Protein AF-A0AAW2R158-F1 (afdb_monomer_lite)

Sequence (348 aa):
MGDTWMHSRGGQMSSVQGVNTRAFMKVFGALWYLMAIERMERCWRMACGDHHGCKLDDLYCGVVGRGDTSFLNSSCPLLEPDDIKSPADFDFGVFLDALKSHVVEQTDFTRKFFNCFWWGWRNLSSLGQNLNTNNSVGEIIFALFISITGLVLVASVISSSIQQFVQSVAGRVEEVRMKRRDIEQWMSHRMLPQDLRARIRRYEHYKWQEKRGVEEESLISNFPKDLRRDIKRHLCGTLLKRVPVFEKMDEQLLDAMCSCLKPVLYTDNSFIFREGDPVDEMLFIMKGKILTITTNGGGTSFFNSVYLMAGDFCGEELLTWALDPTLLPAFLSRPEPCRLSKTLRLSV

Structure (mmCIF, N/CA/C/O backbone):
data_AF-A0AAW2R158-F1
#
_entry.id   AF-A0AAW2R158-F1
#
loop_
_atom_site.group_PDB
_atom_site.id
_atom_site.type_symbol
_atom_site.label_atom_id
_atom_site.label_alt_id
_atom_site.label_comp_id
_atom_site.label_asym_id
_atom_site.label_entity_id
_atom_site.label_seq_id
_atom_site.pdbx_PDB_ins_code
_atom_site.Cartn_x
_atom_site.Cartn_y
_atom_site.Cartn_z
_atom_site.occupancy
_atom_site.B_iso_or_equiv
_atom_site.auth_seq_id
_atom_site.auth_comp_id
_atom_site.auth_asym_id
_atom_site.auth_atom_id
_atom_site.pdbx_PDB_model_num
ATOM 1 N N . MET A 1 1 ? -17.813 -37.042 -2.332 1.00 37.94 1 MET A N 1
ATOM 2 C CA . MET A 1 1 ? -16.917 -36.795 -3.481 1.00 37.94 1 MET A CA 1
ATOM 3 C C . MET A 1 1 ? -17.687 -35.969 -4.492 1.00 37.94 1 MET A C 1
ATOM 5 O O . MET A 1 1 ? -18.711 -36.454 -4.953 1.00 37.94 1 MET A O 1
ATOM 9 N N . GLY A 1 2 ? -17.247 -34.744 -4.783 1.00 33.84 2 GLY A N 1
ATOM 10 C CA . GLY A 1 2 ? -17.803 -33.931 -5.870 1.00 33.84 2 GLY A CA 1
ATOM 11 C C . GLY A 1 2 ? -17.883 -32.451 -5.523 1.00 33.84 2 GLY A C 1
ATOM 12 O O . GLY A 1 2 ? -18.963 -31.942 -5.257 1.00 33.84 2 GLY A O 1
ATOM 13 N N . ASP A 1 3 ? -16.729 -31.797 -5.483 1.00 37.41 3 ASP A N 1
ATOM 14 C CA . ASP A 1 3 ? -16.528 -30.409 -5.079 1.00 37.41 3 ASP A CA 1
ATOM 15 C C . ASP A 1 3 ? -17.251 -29.413 -5.995 1.00 37.41 3 ASP A C 1
ATOM 17 O O . ASP A 1 3 ? -17.182 -29.512 -7.219 1.00 37.41 3 ASP A O 1
ATOM 21 N N . THR A 1 4 ? -17.891 -28.393 -5.419 1.00 33.03 4 THR A N 1
ATOM 22 C CA . THR A 1 4 ? -18.334 -27.211 -6.173 1.00 33.03 4 THR A CA 1
ATOM 23 C C . THR A 1 4 ? -17.687 -25.972 -5.570 1.00 33.03 4 THR A C 1
ATOM 25 O O . THR A 1 4 ? -18.203 -25.329 -4.660 1.00 33.03 4 THR A O 1
ATOM 28 N N . TRP A 1 5 ? -16.495 -25.676 -6.080 1.00 32.47 5 TRP A N 1
ATOM 29 C CA . TRP A 1 5 ? -15.760 -24.441 -5.850 1.00 32.47 5 TRP A CA 1
ATOM 30 C C . TRP A 1 5 ? -16.536 -23.261 -6.450 1.00 32.47 5 TRP A C 1
ATOM 32 O O . TRP A 1 5 ? -16.520 -23.055 -7.662 1.00 32.47 5 TRP A O 1
ATOM 42 N N . MET A 1 6 ? -17.201 -22.457 -5.617 1.00 29.78 6 MET A N 1
ATOM 43 C CA . MET A 1 6 ? -17.631 -21.120 -6.026 1.00 29.78 6 MET A CA 1
ATOM 44 C C . MET A 1 6 ? -16.511 -20.124 -5.743 1.00 29.78 6 MET A C 1
ATOM 46 O O . MET A 1 6 ? -16.225 -19.755 -4.606 1.00 29.78 6 MET A O 1
ATOM 50 N N . HIS A 1 7 ? -15.869 -19.722 -6.836 1.00 30.38 7 HIS A N 1
ATOM 51 C CA . HIS A 1 7 ? -14.855 -18.687 -6.903 1.00 30.38 7 HIS A CA 1
ATOM 52 C C . HIS A 1 7 ? -15.327 -17.393 -6.229 1.00 30.38 7 HIS A C 1
ATOM 54 O O . HIS A 1 7 ? -16.266 -16.728 -6.670 1.00 30.38 7 HIS A O 1
ATOM 60 N N . SER A 1 8 ? -14.597 -17.023 -5.181 1.00 30.80 8 SER A N 1
ATOM 61 C CA . SER A 1 8 ? -14.556 -15.686 -4.610 1.00 30.80 8 SER A CA 1
ATOM 62 C C . SER A 1 8 ? -14.224 -14.666 -5.705 1.00 30.80 8 SER A C 1
ATOM 64 O O . SER A 1 8 ? -13.150 -14.723 -6.311 1.00 30.80 8 SER A O 1
ATOM 66 N N . ARG A 1 9 ? -15.137 -13.717 -5.959 1.00 33.78 9 ARG A N 1
ATOM 67 C CA . ARG A 1 9 ? -14.810 -12.461 -6.648 1.00 33.78 9 ARG A CA 1
ATOM 68 C C . ARG A 1 9 ? -14.035 -11.585 -5.667 1.00 33.78 9 ARG A C 1
ATOM 70 O O . ARG A 1 9 ? -14.586 -10.681 -5.047 1.00 33.78 9 ARG A O 1
ATOM 77 N N . GLY A 1 10 ? -12.753 -11.903 -5.516 1.00 34.53 10 GLY A N 1
ATOM 78 C CA . GLY A 1 10 ? -11.768 -10.985 -4.967 1.00 34.53 10 GLY A CA 1
ATOM 79 C C . GLY A 1 10 ? -11.686 -9.756 -5.865 1.00 34.53 10 GLY A C 1
ATOM 80 O O . GLY A 1 10 ? -11.648 -9.875 -7.090 1.00 34.53 10 GLY A O 1
ATOM 81 N N . GLY A 1 11 ? -11.725 -8.588 -5.227 1.00 34.03 11 GLY A N 1
ATOM 82 C CA . GLY A 1 11 ? -11.673 -7.281 -5.859 1.00 34.03 11 GLY A CA 1
ATOM 83 C C . GLY A 1 11 ? -10.590 -7.203 -6.927 1.00 34.03 11 GLY A C 1
ATOM 84 O O . GLY A 1 11 ? -9.459 -7.651 -6.752 1.00 34.03 11 GLY A O 1
ATOM 85 N N . GLN A 1 12 ? -11.008 -6.638 -8.048 1.00 33.91 12 GLN A N 1
ATOM 86 C CA . GLN A 1 12 ? -10.256 -6.379 -9.255 1.00 33.91 12 GLN A CA 1
ATOM 87 C C . GLN A 1 12 ? -9.014 -5.543 -8.925 1.00 33.91 12 GLN A C 1
ATOM 89 O O . GLN A 1 12 ? -9.046 -4.316 -8.923 1.00 33.91 12 GLN A O 1
ATOM 94 N N . MET A 1 13 ? -7.907 -6.223 -8.626 1.00 31.84 13 MET A N 1
ATOM 95 C CA . MET A 1 13 ? -6.582 -5.634 -8.701 1.00 31.84 13 MET A CA 1
ATOM 96 C C . MET A 1 13 ? -6.362 -5.357 -10.182 1.00 31.84 13 MET A C 1
ATOM 98 O O . MET A 1 13 ? -6.193 -6.284 -10.974 1.00 31.84 13 MET A O 1
ATOM 102 N N . SER A 1 14 ? -6.490 -4.089 -10.564 1.00 33.44 14 SER A N 1
ATOM 103 C CA . SER A 1 14 ? -6.201 -3.600 -11.903 1.00 33.44 14 SER A CA 1
ATOM 104 C C . SER A 1 14 ? -4.874 -4.196 -12.357 1.00 33.44 14 SER A C 1
ATOM 106 O O . SER A 1 14 ? -3.813 -3.816 -11.857 1.00 33.44 14 SER A O 1
ATOM 108 N N . SER A 1 15 ? -4.947 -5.154 -13.281 1.00 35.22 15 SER A N 1
ATOM 109 C CA . SER A 1 15 ? -3.804 -5.602 -14.052 1.00 35.22 15 SER A CA 1
ATOM 110 C C . SER A 1 15 ? -3.339 -4.385 -14.838 1.00 35.22 15 SER A C 1
ATOM 112 O O . SER A 1 15 ? -3.859 -4.089 -15.914 1.00 35.22 15 SER A O 1
ATOM 114 N N . VAL A 1 16 ? -2.405 -3.629 -14.268 1.00 44.38 16 VAL A N 1
ATOM 115 C CA . VAL A 1 16 ? -1.577 -2.716 -15.044 1.00 44.38 16 VAL A CA 1
ATOM 116 C C . VAL A 1 16 ? -0.945 -3.621 -16.089 1.00 44.38 16 VAL A C 1
ATOM 118 O O . VAL A 1 16 ? -0.133 -4.479 -15.740 1.00 44.38 16 VAL A O 1
ATOM 121 N N . GLN A 1 17 ? -1.430 -3.539 -17.333 1.00 47.12 17 GLN A N 1
ATOM 122 C CA . GLN A 1 17 ? -0.841 -4.241 -18.464 1.00 47.12 17 GLN A CA 1
ATOM 123 C C . GLN A 1 17 ? 0.653 -3.967 -18.382 1.00 47.12 17 GLN A C 1
ATOM 125 O O . GLN A 1 17 ? 1.075 -2.815 -18.484 1.00 47.12 17 GLN A O 1
ATOM 130 N N . GLY A 1 18 ? 1.432 -5.007 -18.076 1.00 54.31 18 GLY A N 1
ATOM 131 C CA . GLY A 1 18 ? 2.870 -4.878 -17.947 1.00 54.31 18 GLY A CA 1
ATOM 132 C C . GLY A 1 18 ? 3.379 -4.336 -19.267 1.00 54.31 18 GLY A C 1
ATOM 133 O O . GLY A 1 18 ? 3.348 -5.049 -20.271 1.00 54.31 18 GLY A O 1
ATOM 134 N N . VAL A 1 19 ? 3.781 -3.064 -19.281 1.00 63.03 19 VAL A N 1
ATOM 135 C CA . VAL A 1 19 ? 4.463 -2.466 -20.422 1.00 63.03 19 VAL A CA 1
ATOM 136 C C . VAL A 1 19 ? 5.599 -3.423 -20.738 1.00 63.03 19 VAL A C 1
ATOM 138 O O . VAL A 1 19 ? 6.446 -3.682 -19.881 1.00 63.03 19 VAL A O 1
ATOM 141 N N . ASN A 1 20 ? 5.566 -4.044 -21.918 1.00 69.88 20 ASN A N 1
ATOM 142 C CA . ASN A 1 20 ? 6.545 -5.055 -22.290 1.00 69.88 20 ASN A CA 1
ATOM 143 C C . ASN A 1 20 ? 7.861 -4.349 -22.633 1.00 69.88 20 ASN A C 1
ATOM 145 O O . ASN A 1 20 ? 8.250 -4.236 -23.792 1.00 69.88 20 ASN A O 1
ATOM 149 N N . THR A 1 21 ? 8.531 -3.827 -21.606 1.00 70.00 21 THR A N 1
ATOM 150 C CA . THR A 1 21 ? 9.782 -3.066 -21.684 1.00 70.00 21 THR A CA 1
ATOM 151 C C . THR A 1 21 ? 10.844 -3.850 -22.453 1.00 70.00 21 THR A C 1
ATOM 153 O O . THR A 1 21 ? 11.566 -3.287 -23.274 1.00 70.00 21 THR A O 1
ATOM 156 N N . ARG A 1 22 ? 10.839 -5.180 -22.292 1.00 75.75 22 ARG A N 1
ATOM 157 C CA . ARG A 1 22 ? 11.700 -6.129 -23.009 1.00 75.75 22 ARG A CA 1
ATOM 158 C C . ARG A 1 22 ? 11.474 -6.134 -24.521 1.00 75.75 22 ARG A C 1
ATOM 160 O O . ARG A 1 22 ? 12.421 -6.398 -25.257 1.00 75.75 22 ARG A O 1
ATOM 167 N N . ALA A 1 23 ? 10.253 -5.887 -24.995 1.00 83.56 23 ALA A N 1
ATOM 168 C CA . ALA A 1 23 ? 9.966 -5.804 -26.426 1.00 83.56 23 ALA A CA 1
ATOM 169 C C . ALA A 1 23 ? 10.562 -4.529 -27.035 1.00 83.56 23 ALA A C 1
ATOM 171 O O . ALA A 1 23 ? 11.218 -4.611 -28.070 1.00 83.56 23 ALA A O 1
ATOM 172 N N . PHE A 1 24 ? 10.430 -3.384 -26.358 1.00 84.44 24 PHE A N 1
ATOM 173 C CA . PHE A 1 24 ? 10.976 -2.112 -26.843 1.00 84.44 24 PHE A CA 1
ATOM 174 C C . PHE A 1 24 ? 12.498 -2.167 -27.029 1.00 84.44 24 PHE A C 1
ATOM 176 O O . PHE A 1 24 ? 12.993 -1.772 -28.081 1.00 84.44 24 PHE A O 1
ATOM 183 N N . MET A 1 25 ? 13.238 -2.750 -26.080 1.00 87.25 25 MET A N 1
ATOM 184 C CA . MET A 1 25 ? 14.704 -2.885 -26.184 1.00 87.25 25 MET A CA 1
ATOM 185 C C . MET A 1 25 ? 15.134 -3.675 -27.425 1.00 87.25 25 MET A C 1
ATOM 187 O O . MET A 1 25 ? 16.093 -3.303 -28.098 1.00 87.25 25 MET A O 1
ATOM 191 N N . LYS A 1 26 ? 14.402 -4.746 -27.756 1.00 86.62 26 LYS A N 1
ATOM 192 C CA . LYS A 1 26 ? 14.680 -5.578 -28.935 1.00 86.62 26 LYS A CA 1
ATOM 193 C C . LYS A 1 26 ? 14.342 -4.852 -30.232 1.00 86.62 26 LYS A C 1
ATOM 195 O O . LYS A 1 26 ? 15.111 -4.939 -31.181 1.00 86.62 26 LYS A O 1
ATOM 200 N N . VAL A 1 27 ? 13.216 -4.137 -30.265 1.00 90.88 27 VAL A N 1
ATOM 201 C CA . VAL A 1 27 ? 12.758 -3.405 -31.455 1.00 90.88 27 VAL A CA 1
ATOM 202 C C . VAL A 1 27 ? 13.732 -2.285 -31.808 1.00 90.88 27 VAL A C 1
ATOM 204 O O . VAL A 1 27 ? 14.203 -2.241 -32.939 1.00 9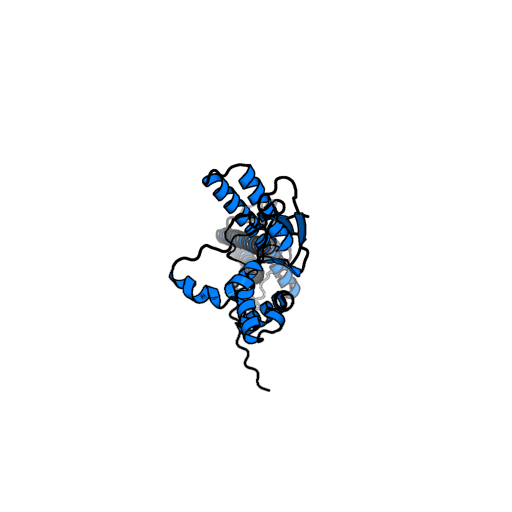0.88 27 VAL A O 1
ATOM 207 N N . PHE A 1 28 ? 14.100 -1.424 -30.854 1.00 91.00 28 PHE A N 1
ATOM 208 C CA . PHE A 1 28 ? 15.037 -0.329 -31.130 1.00 91.00 28 PHE A CA 1
ATOM 209 C C . PHE A 1 28 ? 16.448 -0.829 -31.458 1.00 91.00 28 PHE A C 1
ATOM 211 O O . PHE A 1 28 ? 17.088 -0.267 -32.342 1.00 91.00 28 PHE A O 1
ATOM 218 N N . GLY A 1 29 ? 16.908 -1.912 -30.820 1.00 90.75 29 GLY A N 1
ATOM 219 C CA . GLY A 1 29 ? 18.172 -2.559 -31.179 1.00 90.75 29 GLY A CA 1
ATOM 220 C C . GLY A 1 29 ? 18.171 -3.143 -32.597 1.00 90.75 29 GLY A C 1
ATOM 221 O O . GLY A 1 29 ? 19.146 -2.987 -33.327 1.00 90.75 29 GLY A O 1
ATOM 222 N N . ALA A 1 30 ? 17.071 -3.778 -33.016 1.00 91.19 30 ALA A N 1
ATOM 223 C CA . ALA A 1 30 ? 16.931 -4.322 -34.367 1.00 91.19 30 ALA A CA 1
ATOM 224 C C . ALA A 1 30 ? 16.814 -3.220 -35.434 1.00 91.19 30 ALA A C 1
ATOM 226 O O . ALA A 1 30 ? 17.432 -3.328 -36.491 1.00 91.19 30 ALA A O 1
ATOM 227 N N . LEU A 1 31 ? 16.067 -2.147 -35.148 1.00 92.12 31 LEU A N 1
ATOM 228 C CA . LEU A 1 31 ? 15.980 -0.976 -36.026 1.00 92.12 31 LEU A CA 1
ATOM 229 C C . LEU A 1 31 ? 17.341 -0.299 -36.184 1.00 92.12 31 LEU A C 1
ATOM 231 O O . LEU A 1 31 ? 17.710 0.060 -37.295 1.00 92.12 31 LEU A O 1
ATOM 235 N N . TRP A 1 32 ? 18.108 -0.174 -35.099 1.00 92.69 32 TRP A N 1
ATOM 236 C CA . TRP A 1 32 ? 19.465 0.363 -35.152 1.00 92.69 32 TRP A CA 1
ATOM 237 C C . TRP A 1 32 ? 20.386 -0.474 -36.044 1.00 92.69 32 TRP A C 1
ATOM 239 O O . TRP A 1 32 ? 21.075 0.081 -36.895 1.00 92.69 32 TRP A O 1
ATOM 249 N N . TYR A 1 33 ? 20.334 -1.802 -35.915 1.00 92.19 33 TYR A N 1
ATOM 250 C CA . TYR A 1 33 ? 21.087 -2.715 -36.776 1.00 92.19 33 TYR A CA 1
ATOM 251 C C . TYR A 1 33 ? 20.715 -2.571 -38.260 1.00 92.19 33 TYR A C 1
ATOM 253 O O . TYR A 1 33 ? 21.596 -2.451 -39.108 1.00 92.19 33 TYR A O 1
ATOM 261 N N . LEU A 1 34 ? 19.416 -2.555 -38.576 1.00 91.00 34 LEU A N 1
ATOM 262 C CA . LEU A 1 34 ? 18.936 -2.433 -39.954 1.00 91.00 34 LEU A CA 1
ATOM 263 C C . LEU A 1 34 ? 19.350 -1.092 -40.575 1.00 91.00 34 LEU A C 1
ATOM 265 O O . LEU A 1 34 ? 19.898 -1.052 -41.673 1.00 91.00 34 LEU A O 1
ATOM 269 N N . MET A 1 35 ? 19.152 -0.001 -39.839 1.00 90.38 35 MET A N 1
ATOM 270 C CA . MET A 1 35 ? 19.494 1.345 -40.294 1.00 90.38 35 MET A CA 1
ATOM 271 C C . MET A 1 35 ? 21.009 1.545 -40.447 1.00 90.38 35 MET A C 1
ATOM 273 O O . MET A 1 35 ? 21.434 2.306 -41.316 1.00 90.38 35 MET A O 1
ATOM 277 N N . ALA A 1 36 ? 21.834 0.844 -39.659 1.00 90.38 36 ALA A N 1
ATOM 278 C CA . ALA A 1 36 ? 23.284 0.835 -39.843 1.00 90.38 36 ALA A CA 1
ATOM 279 C C . ALA A 1 36 ? 23.690 0.210 -41.187 1.00 90.38 36 ALA A C 1
ATOM 281 O O . ALA A 1 36 ? 24.545 0.758 -41.884 1.00 90.38 36 ALA A O 1
ATOM 282 N N . ILE A 1 37 ? 23.034 -0.884 -41.590 1.00 89.25 37 ILE A N 1
ATOM 283 C CA . ILE A 1 37 ? 23.247 -1.509 -42.905 1.00 89.25 37 ILE A CA 1
ATOM 284 C C . ILE A 1 37 ? 22.816 -0.559 -44.024 1.00 89.25 37 ILE A C 1
ATOM 286 O O . ILE A 1 37 ? 23.598 -0.300 -44.935 1.00 89.25 37 ILE A O 1
ATOM 290 N N . GLU A 1 38 ? 21.621 0.030 -43.929 1.00 88.81 38 GLU A N 1
ATOM 291 C CA . GLU A 1 38 ? 21.126 0.994 -44.926 1.00 88.81 38 GLU A CA 1
ATOM 292 C C . GLU A 1 38 ? 22.015 2.244 -45.044 1.00 88.81 38 GLU A C 1
ATOM 294 O O . GLU A 1 38 ? 22.052 2.915 -46.081 1.00 88.81 38 GLU A O 1
ATOM 299 N N . ARG A 1 39 ? 22.709 2.618 -43.965 1.00 88.38 39 ARG A N 1
ATOM 300 C CA . ARG A 1 39 ? 23.675 3.720 -43.973 1.00 88.38 39 ARG A CA 1
ATOM 301 C C . ARG A 1 39 ? 24.975 3.350 -44.660 1.00 88.38 39 ARG A C 1
ATOM 303 O O . ARG A 1 39 ? 25.442 4.137 -45.481 1.00 88.38 39 ARG A O 1
ATOM 310 N N . MET A 1 40 ? 25.509 2.168 -44.372 1.00 86.62 40 MET A N 1
ATOM 311 C CA . MET A 1 40 ? 26.686 1.643 -45.062 1.00 86.62 40 MET A CA 1
ATOM 312 C C . MET A 1 40 ? 26.429 1.501 -46.563 1.00 86.62 40 MET A C 1
ATOM 314 O O . MET A 1 40 ? 27.215 1.970 -47.382 1.00 86.62 40 MET A O 1
ATOM 318 N N . GLU A 1 41 ? 25.265 0.965 -46.928 1.00 86.25 41 GLU A N 1
ATOM 319 C CA . GLU A 1 41 ? 24.848 0.831 -48.319 1.00 86.25 41 GLU A CA 1
ATOM 320 C C . GLU A 1 41 ? 24.749 2.192 -49.027 1.00 86.25 41 GLU A C 1
ATOM 322 O O . GLU A 1 41 ? 25.189 2.332 -50.167 1.00 86.25 41 GLU A O 1
ATOM 327 N N . ARG A 1 42 ? 24.218 3.226 -48.358 1.00 88.06 42 ARG A N 1
ATOM 328 C CA . ARG A 1 42 ? 24.179 4.589 -48.913 1.00 88.06 42 ARG A CA 1
ATOM 329 C C . ARG A 1 42 ? 25.572 5.149 -49.186 1.00 88.06 42 ARG A C 1
ATOM 331 O O . ARG A 1 42 ? 25.752 5.765 -50.234 1.00 88.06 42 ARG A O 1
ATOM 338 N N . CYS A 1 43 ? 26.533 4.917 -48.293 1.00 87.88 43 CYS A N 1
ATOM 339 C CA . CYS A 1 43 ? 27.919 5.315 -48.530 1.00 87.88 43 CYS A CA 1
ATOM 340 C C . CYS A 1 43 ? 28.487 4.616 -49.775 1.00 87.88 43 CYS A C 1
ATOM 342 O O . CYS A 1 43 ? 28.975 5.277 -50.692 1.00 87.88 43 CYS A O 1
ATOM 344 N N . TRP A 1 44 ? 28.323 3.292 -49.874 1.00 86.62 44 TRP A N 1
ATOM 345 C CA . TRP A 1 44 ? 28.789 2.522 -51.030 1.00 86.62 44 TRP A CA 1
ATOM 346 C C . TRP A 1 44 ? 28.126 2.926 -52.344 1.00 86.62 44 TRP A C 1
ATOM 348 O O . TRP A 1 44 ? 28.802 3.003 -53.367 1.00 86.62 44 TRP A O 1
ATOM 358 N N . ARG A 1 45 ? 26.824 3.235 -52.338 1.00 86.25 45 ARG A N 1
ATOM 359 C CA . ARG A 1 45 ? 26.127 3.724 -53.536 1.00 86.25 45 ARG A CA 1
ATOM 360 C C . ARG A 1 45 ? 26.682 5.066 -54.018 1.00 86.25 45 ARG A C 1
ATOM 362 O O . ARG A 1 45 ? 26.798 5.249 -55.225 1.00 86.25 45 ARG A O 1
ATOM 369 N N . MET A 1 46 ? 27.038 5.977 -53.110 1.00 84.81 46 MET A N 1
ATOM 370 C CA . MET A 1 46 ? 27.659 7.254 -53.489 1.00 84.81 46 MET A CA 1
ATOM 371 C C . MET A 1 46 ? 29.074 7.048 -54.033 1.00 84.81 46 MET A C 1
ATOM 373 O O . MET A 1 46 ? 29.362 7.504 -55.133 1.00 84.81 46 MET A O 1
ATOM 377 N N . ALA A 1 47 ? 29.903 6.258 -53.346 1.00 84.56 47 ALA A N 1
ATOM 378 C CA . ALA A 1 47 ? 31.249 5.921 -53.815 1.00 84.56 47 ALA A CA 1
ATOM 379 C C . ALA A 1 47 ? 31.252 5.223 -55.190 1.00 84.56 47 ALA A C 1
ATOM 381 O O . ALA A 1 47 ? 32.107 5.485 -56.032 1.00 84.56 47 ALA A O 1
ATOM 382 N N . CYS A 1 48 ? 30.278 4.344 -55.435 1.00 83.88 48 CYS A N 1
ATOM 383 C CA . CYS A 1 48 ? 30.095 3.667 -56.718 1.00 83.88 48 CYS A CA 1
ATOM 384 C C . CYS A 1 48 ? 29.674 4.635 -57.836 1.00 83.88 48 CYS A C 1
ATOM 386 O O . CYS A 1 48 ? 30.097 4.462 -58.976 1.00 83.88 48 CYS A O 1
ATOM 388 N N . GLY A 1 49 ? 28.876 5.662 -57.521 1.00 81.69 49 GLY A N 1
ATOM 389 C CA . GLY A 1 49 ? 28.467 6.692 -58.482 1.00 81.69 49 GLY A CA 1
ATOM 390 C C . GLY A 1 49 ? 29.638 7.516 -59.024 1.00 81.69 49 GLY A C 1
ATOM 391 O O . GLY A 1 49 ? 29.624 7.890 -60.196 1.00 81.69 49 GLY A O 1
ATOM 392 N N . ASP A 1 50 ? 30.667 7.727 -58.203 1.00 79.00 50 ASP A N 1
ATOM 393 C CA . ASP A 1 50 ? 31.860 8.500 -58.563 1.00 79.00 50 ASP A CA 1
ATOM 394 C C . ASP A 1 50 ? 32.949 7.653 -59.257 1.00 79.00 50 ASP A C 1
ATOM 396 O O . ASP A 1 50 ? 33.875 8.198 -59.865 1.00 79.00 50 ASP A O 1
ATOM 400 N N . HIS A 1 51 ? 32.851 6.317 -59.212 1.00 78.75 51 HIS A N 1
ATOM 401 C CA . HIS A 1 51 ? 33.853 5.409 -59.775 1.00 78.75 51 HIS A CA 1
ATOM 402 C C . HIS A 1 51 ? 33.466 4.892 -61.171 1.00 78.75 51 HIS A C 1
ATOM 404 O O . HIS A 1 51 ? 32.504 4.139 -61.348 1.00 78.75 51 HIS A O 1
ATOM 410 N N . HIS A 1 52 ? 34.279 5.205 -62.186 1.00 75.69 52 HIS A N 1
ATOM 411 C CA . HIS A 1 52 ? 34.074 4.695 -63.544 1.00 75.69 52 HIS A CA 1
ATOM 412 C C . HIS A 1 52 ? 34.117 3.157 -63.585 1.00 75.69 52 HIS A C 1
ATOM 414 O O . HIS A 1 52 ? 35.108 2.535 -63.213 1.00 75.69 52 HIS A O 1
ATOM 420 N N . GLY A 1 53 ? 33.034 2.540 -64.069 1.00 72.94 53 GLY A N 1
ATOM 421 C CA . GLY A 1 53 ? 32.922 1.086 -64.227 1.00 72.94 53 GLY A CA 1
ATOM 422 C C . GLY A 1 53 ? 32.289 0.338 -63.049 1.00 72.94 53 GLY A C 1
ATOM 423 O O . GLY A 1 53 ? 32.159 -0.881 -63.141 1.00 72.94 53 GLY A O 1
ATOM 424 N N . CYS A 1 54 ? 31.858 1.028 -61.986 1.00 78.31 54 CYS A N 1
ATOM 425 C CA . CYS A 1 54 ? 31.105 0.398 -60.902 1.00 78.31 54 CYS A CA 1
ATOM 426 C C . CYS A 1 54 ? 29.652 0.104 -61.322 1.00 78.31 54 CYS A C 1
ATOM 428 O O . CYS A 1 54 ? 28.967 0.964 -61.879 1.00 78.31 54 CYS A O 1
ATOM 430 N N . LYS A 1 55 ? 29.167 -1.114 -61.052 1.00 78.12 55 LYS A N 1
ATOM 431 C CA . LYS A 1 55 ? 27.760 -1.495 -61.234 1.00 78.12 55 LYS A CA 1
ATOM 432 C C . LYS A 1 55 ? 27.115 -1.686 -59.870 1.00 78.12 55 LYS A C 1
ATOM 434 O O . LYS A 1 55 ? 27.609 -2.467 -59.066 1.00 78.12 55 LYS A O 1
ATOM 439 N N . LEU A 1 56 ? 25.975 -1.031 -59.631 1.00 76.94 56 LEU A N 1
ATOM 440 C CA . LEU A 1 56 ? 25.228 -1.205 -58.378 1.00 76.94 56 LEU A CA 1
ATOM 441 C C . LEU A 1 56 ? 24.830 -2.667 -58.121 1.00 76.94 56 LEU A C 1
ATOM 443 O O . LEU A 1 56 ? 24.708 -3.056 -56.965 1.00 76.94 56 LEU A O 1
ATOM 447 N N . ASP A 1 57 ? 24.651 -3.469 -59.171 1.00 74.62 57 ASP A N 1
ATOM 448 C CA . ASP A 1 57 ? 24.294 -4.886 -59.056 1.00 74.62 57 ASP A CA 1
ATOM 449 C C . ASP A 1 57 ? 25.379 -5.717 -58.344 1.00 74.62 57 ASP A C 1
ATOM 451 O O . ASP A 1 57 ? 25.053 -6.715 -57.703 1.00 74.62 57 ASP A O 1
ATOM 455 N N . ASP A 1 58 ? 26.644 -5.276 -58.385 1.00 73.81 58 ASP A N 1
ATOM 456 C CA . ASP A 1 58 ? 27.769 -5.944 -57.716 1.00 73.81 58 ASP A CA 1
ATOM 457 C C . ASP A 1 58 ? 27.766 -5.716 -56.186 1.00 73.81 58 ASP A C 1
ATOM 459 O O . ASP A 1 58 ? 28.481 -6.401 -55.455 1.00 73.81 58 ASP A O 1
ATOM 463 N N . LEU A 1 59 ? 26.946 -4.782 -55.677 1.00 73.94 59 LEU A N 1
ATOM 464 C CA . LEU A 1 59 ? 26.773 -4.521 -54.239 1.00 73.94 59 LEU A CA 1
ATOM 465 C C . LEU A 1 59 ? 25.786 -5.489 -53.565 1.00 73.94 59 LEU A C 1
ATOM 467 O O . LEU A 1 59 ? 25.722 -5.536 -52.336 1.00 73.94 59 LEU A O 1
ATOM 471 N N . TYR A 1 60 ? 25.006 -6.252 -54.339 1.00 74.31 60 TYR A N 1
ATOM 472 C CA . TYR A 1 60 ? 23.990 -7.157 -53.805 1.00 74.31 60 TYR A CA 1
ATOM 473 C C . TYR A 1 60 ? 24.432 -8.620 -53.873 1.00 74.31 60 TYR A C 1
ATOM 475 O O . TYR A 1 60 ? 24.967 -9.104 -54.870 1.00 74.31 60 TYR A O 1
ATOM 483 N N . CYS A 1 61 ? 24.129 -9.368 -52.811 1.00 67.62 61 CYS A N 1
ATOM 484 C CA . CYS A 1 61 ? 24.361 -10.808 -52.757 1.00 67.62 61 CYS A CA 1
ATOM 485 C C . CYS A 1 61 ? 23.472 -11.535 -53.781 1.00 67.62 61 CYS A C 1
ATOM 487 O O . CYS A 1 61 ? 22.299 -11.790 -53.516 1.00 67.62 61 CYS A O 1
ATOM 489 N N . GLY A 1 62 ? 24.025 -11.885 -54.945 1.00 61.59 62 GLY A N 1
ATOM 490 C CA . GLY A 1 62 ? 23.308 -12.661 -55.964 1.00 61.59 62 GLY A CA 1
ATOM 491 C C . GLY A 1 62 ? 23.918 -12.624 -57.363 1.00 61.59 62 GLY A C 1
ATOM 492 O O . GLY A 1 62 ? 23.677 -13.538 -58.150 1.00 61.59 62 GLY A O 1
ATOM 493 N N . VAL A 1 63 ? 24.746 -11.623 -57.665 1.00 58.56 63 VAL A N 1
ATOM 494 C CA . VAL A 1 63 ? 25.437 -11.517 -58.953 1.00 58.56 63 VAL A CA 1
ATOM 495 C C . VAL A 1 63 ? 26.912 -11.836 -58.731 1.00 58.56 63 VAL A C 1
ATOM 497 O O . VAL A 1 63 ? 27.625 -11.095 -58.065 1.00 58.56 63 VAL A O 1
ATOM 500 N N . VAL A 1 64 ? 27.389 -12.966 -59.267 1.00 52.84 64 VAL A N 1
ATOM 501 C CA . VAL A 1 64 ? 28.825 -13.308 -59.288 1.00 52.84 64 VAL A CA 1
ATOM 502 C C . VAL A 1 64 ? 29.494 -12.465 -60.380 1.00 52.84 64 VAL A C 1
ATOM 504 O O . VAL A 1 64 ? 29.899 -12.958 -61.432 1.00 52.84 64 VAL A O 1
ATOM 507 N N . GLY A 1 65 ? 29.512 -11.152 -60.166 1.00 54.78 65 GLY A N 1
ATOM 508 C CA . GLY A 1 65 ? 30.231 -10.189 -60.980 1.00 54.78 65 GLY A CA 1
ATOM 509 C C . GLY A 1 65 ? 31.695 -10.165 -60.564 1.00 54.78 65 GLY A C 1
ATOM 510 O O . GLY A 1 65 ? 32.026 -10.102 -59.385 1.00 54.78 65 GLY A O 1
ATOM 511 N N . ARG A 1 66 ? 32.598 -10.212 -61.544 1.00 52.94 66 ARG A N 1
ATOM 512 C CA . ARG A 1 66 ? 34.059 -10.099 -61.385 1.00 52.94 66 ARG A CA 1
ATOM 513 C C . ARG A 1 66 ? 34.489 -8.645 -61.094 1.00 52.94 66 ARG A C 1
ATOM 515 O O . ARG A 1 66 ? 35.514 -8.202 -61.604 1.00 52.94 66 ARG A O 1
ATOM 522 N N . GLY A 1 67 ? 33.651 -7.886 -60.388 1.00 58.00 67 GLY A N 1
ATOM 523 C CA . GLY A 1 67 ? 33.900 -6.496 -60.027 1.00 58.00 67 GLY A CA 1
ATOM 524 C C . GLY A 1 67 ? 34.915 -6.427 -58.892 1.00 58.00 67 GLY A C 1
ATOM 525 O O . GLY A 1 67 ? 34.816 -7.174 -57.920 1.00 58.00 67 GLY A O 1
ATOM 526 N N . ASP A 1 68 ? 35.912 -5.558 -59.026 1.00 62.19 68 ASP A N 1
ATOM 527 C CA . ASP A 1 68 ? 36.852 -5.276 -57.947 1.00 62.19 68 ASP A CA 1
ATOM 528 C C . ASP A 1 68 ? 36.137 -4.417 -56.895 1.00 62.19 68 ASP A C 1
ATOM 530 O O . ASP A 1 68 ? 35.968 -3.218 -57.080 1.00 62.19 68 ASP A O 1
ATOM 534 N N . THR A 1 69 ? 35.641 -5.033 -55.821 1.00 65.50 69 THR A N 1
ATOM 535 C CA . THR A 1 69 ? 34.951 -4.346 -54.713 1.00 65.50 69 THR A CA 1
ATOM 536 C C . THR A 1 69 ? 35.912 -3.860 -53.629 1.00 65.50 69 THR A C 1
ATOM 538 O O . THR A 1 69 ? 35.477 -3.308 -52.619 1.00 65.50 69 THR A O 1
ATOM 541 N N . SER A 1 70 ? 37.227 -4.021 -53.827 1.00 68.44 70 SER A N 1
ATOM 542 C CA . SER A 1 70 ? 38.240 -3.621 -52.844 1.00 68.44 70 SER A CA 1
ATOM 543 C C . SER A 1 70 ? 38.236 -2.113 -52.561 1.00 68.44 70 SER A C 1
ATOM 545 O O . SER A 1 70 ? 38.515 -1.707 -51.430 1.00 68.44 70 SER A O 1
ATOM 547 N N . PHE A 1 71 ? 37.832 -1.287 -53.536 1.00 72.69 71 PHE A N 1
ATOM 548 C CA . PHE A 1 71 ? 37.745 0.167 -53.369 1.00 72.69 71 PHE A CA 1
ATOM 549 C C . PHE A 1 71 ? 36.685 0.585 -52.337 1.00 72.69 71 PHE A C 1
ATOM 551 O O . PHE A 1 71 ? 36.883 1.578 -51.640 1.00 72.69 71 PHE A O 1
ATOM 558 N N . LEU A 1 72 ? 35.608 -0.190 -52.151 1.00 73.38 72 LEU A N 1
ATOM 559 C CA . LEU A 1 72 ? 34.510 0.146 -51.232 1.00 73.38 72 LEU A CA 1
ATOM 560 C C . LEU A 1 72 ? 34.959 0.227 -49.767 1.00 73.38 72 LEU A C 1
ATOM 562 O O . LEU A 1 72 ? 34.430 1.038 -49.006 1.00 73.38 72 LEU A O 1
ATOM 566 N N . ASN A 1 73 ? 35.964 -0.568 -49.386 1.00 70.56 73 ASN A N 1
ATOM 567 C CA . ASN A 1 73 ? 36.573 -0.505 -48.056 1.00 70.56 73 ASN A CA 1
ATOM 568 C C . ASN A 1 73 ? 37.403 0.771 -47.860 1.00 70.56 73 ASN A C 1
ATOM 570 O O . ASN A 1 73 ? 37.515 1.262 -46.741 1.00 70.56 73 ASN A O 1
ATOM 574 N N . SER A 1 74 ? 37.976 1.317 -48.937 1.00 75.62 74 SER A N 1
ATOM 575 C CA . SER A 1 74 ? 38.735 2.574 -48.897 1.00 75.62 74 SER A CA 1
ATOM 576 C C . SER A 1 74 ? 37.863 3.820 -49.056 1.00 75.62 74 SER A C 1
ATOM 578 O O . SER A 1 74 ? 38.226 4.882 -48.561 1.00 75.62 74 SER A O 1
ATOM 580 N N . SER A 1 75 ? 36.709 3.701 -49.716 1.00 76.94 75 SER A N 1
ATOM 581 C CA . SER A 1 75 ? 35.829 4.834 -50.020 1.00 76.94 75 SER A CA 1
ATOM 582 C C . SER A 1 75 ? 34.895 5.231 -48.877 1.00 76.94 75 SER A C 1
ATOM 584 O O . SER A 1 75 ? 34.347 6.327 -48.909 1.00 76.94 75 SER A O 1
ATOM 586 N N . CYS A 1 76 ? 34.708 4.368 -47.876 1.00 83.69 76 CYS A N 1
ATOM 587 C CA . CYS A 1 76 ? 33.798 4.598 -46.750 1.00 83.69 76 CYS A CA 1
ATOM 588 C C . CYS A 1 76 ? 34.521 4.455 -45.397 1.00 83.69 76 CYS A C 1
ATOM 590 O O . CYS A 1 76 ? 34.251 3.503 -44.659 1.00 83.69 76 CYS A O 1
ATOM 592 N N . PRO A 1 77 ? 35.461 5.360 -45.059 1.00 83.38 77 PRO A N 1
ATOM 593 C CA . PRO A 1 77 ? 36.185 5.302 -43.792 1.00 83.38 77 PRO A CA 1
ATOM 594 C C . PRO A 1 77 ? 35.266 5.599 -42.594 1.00 83.38 77 PRO A C 1
ATOM 596 O O . PRO A 1 77 ? 34.467 6.533 -42.617 1.00 83.38 77 PRO A O 1
ATOM 599 N N . LEU A 1 78 ? 35.407 4.822 -41.515 1.00 84.25 78 LEU A N 1
ATOM 600 C CA . LEU A 1 78 ? 34.647 4.989 -40.267 1.00 84.25 78 LEU A CA 1
ATOM 601 C C . LEU A 1 78 ? 35.266 6.083 -39.379 1.00 84.25 78 LEU A C 1
ATOM 603 O O . LEU A 1 78 ? 35.938 5.789 -38.387 1.00 84.25 78 LEU A O 1
ATOM 607 N N . LEU A 1 79 ? 35.054 7.342 -39.754 1.00 81.69 79 LEU A N 1
ATOM 608 C CA . LEU A 1 79 ? 35.604 8.509 -39.058 1.00 81.69 79 LEU A CA 1
ATOM 609 C C . LEU A 1 79 ? 34.769 8.894 -37.828 1.00 81.69 79 LEU A C 1
ATOM 611 O O . LEU A 1 79 ? 33.549 8.732 -37.818 1.00 81.69 79 LEU A O 1
ATOM 615 N N . GLU A 1 80 ? 35.430 9.389 -36.777 1.00 79.75 80 GLU A N 1
ATOM 616 C CA . GLU A 1 80 ? 34.738 10.024 -35.647 1.00 79.75 80 GLU A CA 1
ATOM 617 C C . GLU A 1 80 ? 34.316 11.449 -36.000 1.00 79.75 80 GLU A C 1
ATOM 619 O O . GLU A 1 80 ? 34.975 12.072 -36.831 1.00 79.75 80 GLU A O 1
ATOM 624 N N . PRO A 1 81 ? 33.273 11.999 -35.350 1.00 73.75 81 PRO A N 1
ATOM 625 C CA . PRO A 1 81 ? 32.825 13.370 -35.597 1.00 73.75 81 PRO A CA 1
ATOM 626 C C . PRO A 1 81 ? 33.950 14.415 -35.541 1.00 73.75 81 PRO A C 1
ATOM 628 O O . PRO A 1 81 ? 33.951 15.353 -36.331 1.00 73.75 81 PRO A O 1
ATOM 631 N N . ASP A 1 82 ? 34.932 14.220 -34.656 1.00 74.19 82 ASP A N 1
ATOM 632 C CA . ASP A 1 82 ? 36.071 15.128 -34.468 1.00 74.19 82 ASP A CA 1
ATOM 633 C C . ASP A 1 82 ? 37.139 15.015 -35.579 1.00 74.19 82 ASP A C 1
ATOM 635 O O . ASP A 1 82 ? 37.946 15.929 -35.775 1.00 74.19 82 ASP A O 1
ATOM 639 N N . ASP A 1 83 ? 37.137 13.912 -36.333 1.00 75.69 83 ASP A N 1
ATOM 640 C CA . ASP A 1 83 ? 38.082 13.631 -37.418 1.00 75.69 83 ASP A CA 1
ATOM 641 C C . ASP A 1 83 ? 37.538 14.003 -38.807 1.00 75.69 83 ASP A C 1
ATOM 643 O O . ASP A 1 83 ? 38.300 14.022 -39.779 1.00 75.69 83 ASP A O 1
ATOM 647 N N . ILE A 1 84 ? 36.247 14.341 -38.909 1.00 76.00 84 ILE A N 1
ATOM 648 C CA . ILE A 1 84 ? 35.600 14.783 -40.149 1.00 76.00 84 ILE A CA 1
ATOM 649 C C . ILE A 1 84 ? 36.074 16.203 -40.472 1.00 76.00 84 ILE A C 1
ATOM 651 O O . ILE A 1 84 ? 35.625 17.191 -39.890 1.00 76.00 84 ILE A O 1
ATOM 655 N N . LYS A 1 85 ? 37.018 16.309 -41.411 1.00 70.19 85 LYS A N 1
ATOM 656 C CA . LYS A 1 85 ? 37.647 17.585 -41.802 1.00 70.19 85 LYS A CA 1
ATOM 657 C C . LYS A 1 85 ? 37.194 18.071 -43.174 1.00 70.19 85 LYS A C 1
ATOM 659 O O . LYS A 1 85 ? 37.334 19.259 -43.462 1.00 70.19 85 LYS A O 1
ATOM 664 N N . SER A 1 86 ? 36.662 17.180 -44.012 1.00 71.56 86 SER A N 1
ATOM 665 C CA . SER A 1 86 ? 36.211 17.493 -45.366 1.00 71.56 86 SER A CA 1
ATOM 666 C C . SER A 1 86 ? 34.705 17.255 -45.522 1.00 71.56 86 SER A C 1
ATOM 668 O O . SER A 1 86 ? 34.199 16.244 -45.045 1.00 71.56 86 SER A O 1
ATOM 670 N N . PRO A 1 87 ? 33.970 18.110 -46.260 1.00 66.75 87 PRO A N 1
ATOM 671 C CA . PRO A 1 87 ? 32.570 17.850 -46.613 1.00 66.75 87 PRO A CA 1
ATOM 672 C C . PRO A 1 87 ? 32.381 16.639 -47.548 1.00 66.75 87 PRO A C 1
ATOM 674 O O . PRO A 1 87 ? 31.245 16.266 -47.826 1.00 66.75 87 PRO A O 1
ATOM 677 N N . ALA A 1 88 ? 33.472 16.052 -48.055 1.00 67.62 88 ALA A N 1
ATOM 678 C CA . ALA A 1 88 ? 33.458 14.821 -48.844 1.00 67.62 88 ALA A CA 1
ATOM 679 C C . ALA A 1 88 ? 33.443 13.542 -47.981 1.00 67.62 88 ALA A C 1
ATOM 681 O O . ALA A 1 88 ? 33.167 12.464 -48.504 1.00 67.62 88 ALA A O 1
ATOM 682 N N . ASP A 1 89 ? 33.735 13.649 -46.682 1.00 78.25 89 ASP A N 1
ATOM 683 C CA . ASP A 1 89 ? 33.766 12.507 -45.771 1.00 78.25 89 ASP A CA 1
ATOM 684 C C . ASP A 1 89 ? 32.337 12.122 -45.349 1.00 78.25 89 ASP A C 1
ATOM 686 O O . ASP A 1 89 ? 31.524 12.973 -44.977 1.00 78.25 89 ASP A O 1
ATOM 690 N N . PHE A 1 90 ? 32.005 10.828 -45.407 1.00 82.25 90 PHE A N 1
ATOM 691 C CA . PHE A 1 90 ? 30.664 10.353 -45.067 1.00 82.25 90 PHE A CA 1
ATOM 692 C C . PHE A 1 90 ? 30.487 10.182 -43.554 1.00 82.25 90 PHE A C 1
ATOM 694 O O . PHE A 1 90 ? 31.142 9.350 -42.929 1.00 82.25 90 PHE A O 1
ATOM 701 N N . ASP A 1 91 ? 29.542 10.922 -42.976 1.00 84.88 91 ASP A N 1
ATOM 702 C CA . ASP A 1 91 ? 29.207 10.824 -41.555 1.00 84.88 91 ASP A CA 1
ATOM 703 C C . ASP A 1 91 ? 28.108 9.775 -41.289 1.00 84.88 91 ASP A C 1
ATOM 705 O O . ASP A 1 91 ? 26.953 9.911 -41.718 1.00 84.88 91 ASP A O 1
ATOM 709 N N . PHE A 1 92 ? 28.481 8.735 -40.538 1.00 84.69 92 PHE A N 1
ATOM 710 C CA . PHE A 1 92 ? 27.622 7.620 -40.131 1.00 84.69 92 PHE A CA 1
ATOM 711 C C . PHE A 1 92 ? 26.767 7.901 -38.881 1.00 84.69 92 PHE A C 1
ATOM 713 O O . PHE A 1 92 ? 25.867 7.107 -38.576 1.00 84.69 92 PHE A O 1
ATOM 720 N N . GLY A 1 93 ? 27.032 8.991 -38.153 1.00 86.88 93 GLY A N 1
ATOM 721 C CA . GLY A 1 93 ? 26.255 9.448 -37.002 1.00 86.88 93 GLY A CA 1
ATOM 722 C C . GLY A 1 93 ? 25.991 8.356 -35.960 1.00 86.88 93 GLY A C 1
ATOM 723 O O . GLY A 1 93 ? 26.895 7.653 -35.501 1.00 86.88 93 GLY A O 1
ATOM 724 N N . VAL A 1 94 ? 24.711 8.165 -35.621 1.00 88.38 94 VAL A N 1
ATOM 725 C CA . VAL A 1 94 ? 24.237 7.228 -34.579 1.00 88.38 94 VAL A CA 1
ATOM 726 C C . VAL A 1 94 ? 24.636 5.769 -34.852 1.00 88.38 94 VAL A C 1
ATOM 728 O O . VAL A 1 94 ? 24.685 4.935 -33.940 1.00 88.38 94 VAL A O 1
ATOM 731 N N . PHE A 1 95 ? 24.914 5.438 -36.110 1.00 89.25 95 PHE A N 1
ATOM 732 C CA . PHE A 1 95 ? 25.200 4.078 -36.554 1.00 89.25 95 PHE A CA 1
ATOM 733 C C . PHE A 1 95 ? 26.696 3.761 -36.609 1.00 89.25 95 PHE A C 1
ATOM 735 O O . PHE A 1 95 ? 27.055 2.596 -36.778 1.00 89.25 95 PHE A O 1
ATOM 742 N N . LEU A 1 96 ? 27.566 4.756 -36.402 1.00 86.81 96 LEU A N 1
ATOM 743 C CA . LEU A 1 96 ? 29.019 4.576 -36.388 1.00 86.81 96 LEU A CA 1
ATOM 744 C C . LEU A 1 96 ? 29.452 3.492 -35.386 1.00 86.81 96 LEU A C 1
ATOM 746 O O . LEU A 1 96 ? 30.291 2.651 -35.702 1.00 86.81 96 LEU A O 1
ATOM 750 N N . ASP A 1 97 ? 28.825 3.459 -34.206 1.00 85.62 97 ASP A N 1
ATOM 751 C CA . ASP A 1 97 ? 29.104 2.473 -33.153 1.00 85.62 97 ASP A CA 1
ATOM 752 C C . ASP A 1 97 ? 28.795 1.027 -33.600 1.00 85.62 97 ASP A C 1
ATOM 754 O O . ASP A 1 97 ? 29.538 0.104 -33.267 1.00 85.62 97 ASP A O 1
ATOM 758 N N . ALA A 1 98 ? 27.764 0.808 -34.431 1.00 87.00 98 ALA A N 1
ATOM 759 C CA . ALA A 1 98 ? 27.432 -0.520 -34.975 1.00 87.00 98 ALA A CA 1
ATOM 760 C C . ALA A 1 98 ? 28.499 -1.029 -35.950 1.00 87.00 98 ALA A C 1
ATOM 762 O O . ALA A 1 98 ? 28.795 -2.227 -35.996 1.00 87.00 98 ALA A O 1
ATOM 763 N N . LEU A 1 99 ? 29.046 -0.109 -36.745 1.00 85.69 99 LEU A N 1
ATOM 764 C CA . LEU A 1 99 ? 30.039 -0.403 -37.771 1.00 85.69 99 LEU A CA 1
ATOM 765 C C . LEU A 1 99 ? 31.414 -0.626 -37.133 1.00 85.69 99 LEU A C 1
ATOM 767 O O . LEU A 1 99 ? 32.049 -1.640 -37.405 1.00 85.69 99 LEU A O 1
ATOM 771 N N . LYS A 1 100 ? 31.825 0.237 -36.193 1.00 85.75 100 LYS A N 1
ATOM 772 C CA . LYS A 1 100 ? 33.087 0.087 -35.445 1.00 85.75 100 LYS A CA 1
ATOM 773 C C . LYS A 1 100 ? 33.134 -1.172 -34.586 1.00 85.75 100 LYS A C 1
ATOM 775 O O . LYS A 1 100 ? 34.185 -1.784 -34.437 1.00 85.75 100 LYS A O 1
ATOM 780 N N . SER A 1 101 ? 32.003 -1.573 -34.011 1.00 83.06 101 SER A N 1
ATOM 781 C CA . SER A 1 101 ? 31.918 -2.810 -33.226 1.00 83.06 101 SER A CA 1
ATOM 782 C C . SER A 1 101 ? 31.873 -4.080 -34.089 1.00 83.06 101 SER A C 1
ATOM 784 O O . SER A 1 101 ? 31.762 -5.176 -33.538 1.00 83.06 101 SER A O 1
ATOM 786 N N . HIS A 1 102 ? 31.955 -3.956 -35.424 1.00 82.88 102 HIS A N 1
ATOM 787 C CA . HIS A 1 102 ? 31.863 -5.048 -36.403 1.00 82.88 102 HIS A CA 1
ATOM 788 C C . HIS A 1 102 ? 30.610 -5.927 -36.228 1.00 82.88 102 HIS A C 1
ATOM 790 O O . HIS A 1 102 ? 30.561 -7.082 -36.659 1.00 82.88 102 HIS A O 1
ATOM 796 N N . VAL A 1 103 ? 29.552 -5.380 -35.617 1.00 86.06 103 VAL A N 1
ATOM 797 C CA . VAL A 1 103 ? 28.306 -6.113 -35.344 1.00 86.06 103 VAL A CA 1
ATOM 798 C C . VAL A 1 103 ? 27.598 -6.481 -36.643 1.00 86.06 103 VAL A C 1
ATOM 800 O O . VAL A 1 103 ? 26.954 -7.526 -36.717 1.00 86.06 103 VAL A O 1
ATOM 803 N N . VAL A 1 104 ? 27.732 -5.657 -37.684 1.00 82.94 104 VAL A N 1
ATOM 804 C CA . VAL A 1 104 ? 27.153 -5.917 -39.009 1.00 82.94 104 VAL A CA 1
ATOM 805 C C . VAL A 1 104 ? 27.794 -7.143 -39.670 1.00 82.94 104 VAL A C 1
ATOM 807 O O . VAL A 1 104 ? 27.072 -8.032 -40.134 1.00 82.94 104 VAL A O 1
ATOM 810 N N . GLU A 1 105 ? 29.122 -7.238 -39.605 1.00 80.50 105 GLU A N 1
ATOM 811 C CA . GLU A 1 105 ? 29.951 -8.266 -40.252 1.00 80.50 105 GLU A CA 1
ATOM 812 C C . GLU A 1 105 ? 29.960 -9.610 -39.505 1.00 80.50 105 GLU A C 1
ATOM 814 O O . GLU A 1 105 ? 30.236 -10.658 -40.087 1.00 80.50 105 GLU A O 1
ATOM 819 N N . GLN A 1 106 ? 29.628 -9.611 -38.213 1.00 82.19 106 GLN A N 1
ATOM 820 C CA . GLN A 1 106 ? 29.715 -10.796 -37.362 1.00 82.19 106 GLN A CA 1
ATOM 821 C C . GLN A 1 106 ? 28.776 -11.934 -37.808 1.00 82.19 106 GLN A C 1
ATOM 823 O O . GLN A 1 106 ? 27.595 -11.724 -38.040 1.00 82.19 106 GLN A O 1
ATOM 828 N N . THR A 1 107 ? 29.226 -13.183 -37.882 1.00 81.06 107 THR A N 1
ATOM 829 C CA . THR A 1 107 ? 28.352 -14.311 -38.281 1.00 81.06 107 THR A CA 1
ATOM 830 C C . THR A 1 107 ? 27.546 -14.893 -37.112 1.00 81.06 107 THR A C 1
ATOM 832 O O . THR A 1 107 ? 26.441 -15.398 -37.309 1.00 81.06 107 THR A O 1
ATOM 835 N N . ASP A 1 108 ? 28.049 -14.761 -35.881 1.00 88.31 108 ASP A N 1
ATOM 836 C CA . ASP A 1 108 ? 27.418 -15.294 -34.670 1.00 88.31 108 ASP A CA 1
ATOM 837 C C . ASP A 1 108 ? 26.147 -14.526 -34.268 1.00 88.31 108 ASP A C 1
ATOM 839 O O . ASP A 1 108 ? 26.204 -13.406 -33.745 1.00 88.31 108 ASP A O 1
ATOM 843 N N . PHE A 1 109 ? 24.988 -15.178 -34.404 1.00 88.12 109 PHE A N 1
ATOM 844 C CA . PHE A 1 109 ? 23.688 -14.600 -34.048 1.00 88.12 109 PHE A CA 1
ATOM 845 C C . PHE A 1 109 ? 23.608 -14.147 -32.583 1.00 88.12 109 PHE A C 1
ATOM 847 O O . PHE A 1 109 ? 23.103 -13.066 -32.288 1.00 88.12 109 PHE A O 1
ATOM 854 N N . THR A 1 110 ? 24.132 -14.945 -31.651 1.00 87.75 110 THR A N 1
ATOM 855 C CA . THR A 1 110 ? 24.058 -14.648 -30.213 1.00 87.75 110 THR A CA 1
ATOM 856 C C . THR A 1 110 ? 24.782 -13.348 -29.869 1.00 87.75 110 THR A C 1
ATOM 858 O O . THR A 1 110 ? 24.240 -12.508 -29.153 1.00 87.75 110 THR A O 1
ATOM 861 N N . ARG A 1 111 ? 25.986 -13.146 -30.419 1.00 86.81 111 ARG A N 1
ATOM 862 C CA . ARG A 1 111 ? 26.771 -11.924 -30.192 1.00 86.81 111 ARG A CA 1
ATOM 863 C C . ARG A 1 111 ? 26.085 -10.706 -30.811 1.00 86.81 111 ARG A C 1
ATOM 865 O O . ARG A 1 111 ? 25.935 -9.693 -30.132 1.00 86.81 111 ARG A O 1
ATOM 872 N N . LYS A 1 112 ? 25.562 -10.841 -32.037 1.00 88.69 112 LYS A N 1
ATOM 873 C CA . LYS A 1 112 ? 24.740 -9.808 -32.692 1.00 88.69 112 LYS A CA 1
ATOM 874 C C . LYS A 1 112 ? 23.540 -9.402 -31.839 1.00 88.69 112 LYS A C 1
ATOM 876 O O . LYS A 1 112 ? 23.331 -8.216 -31.590 1.00 88.69 112 LYS A O 1
ATOM 881 N N . PHE A 1 113 ? 22.785 -10.384 -31.348 1.00 89.38 113 PHE A N 1
ATOM 882 C CA . PHE A 1 113 ? 21.591 -10.150 -30.542 1.00 89.38 113 PHE A CA 1
ATOM 883 C C . PHE A 1 113 ? 21.906 -9.394 -29.249 1.00 89.38 113 PHE A C 1
ATOM 885 O O . PHE A 1 113 ? 21.240 -8.404 -28.949 1.00 89.38 113 PHE A O 1
ATOM 892 N N . PHE A 1 114 ? 22.924 -9.822 -28.495 1.00 90.12 114 PHE A N 1
ATOM 893 C CA . PHE A 1 114 ? 23.282 -9.160 -27.239 1.00 90.12 114 PHE A CA 1
ATOM 894 C C . PHE A 1 114 ? 23.825 -7.747 -27.449 1.00 90.12 114 PHE A C 1
ATOM 896 O O . PHE A 1 114 ? 23.467 -6.866 -26.672 1.00 90.12 114 PHE A O 1
ATOM 903 N N . ASN A 1 115 ? 24.598 -7.500 -28.509 1.00 89.12 115 ASN A N 1
ATOM 904 C CA . ASN A 1 115 ? 25.075 -6.154 -28.835 1.00 89.12 115 ASN A CA 1
ATOM 905 C C . ASN A 1 115 ? 23.917 -5.209 -29.196 1.00 89.12 115 ASN A C 1
ATOM 907 O O . ASN A 1 115 ? 23.823 -4.112 -28.647 1.00 89.12 115 ASN A O 1
ATOM 911 N N . CYS A 1 116 ? 22.973 -5.658 -30.030 1.00 90.94 116 CYS A N 1
ATOM 912 C CA . CYS A 1 116 ? 21.788 -4.865 -30.379 1.00 90.94 116 CYS A CA 1
ATOM 913 C C . CYS A 1 116 ? 20.879 -4.629 -29.162 1.00 90.94 116 CYS A C 1
ATOM 915 O O . CYS A 1 116 ? 20.373 -3.526 -28.953 1.00 90.94 116 CYS A O 1
ATOM 917 N N . PHE A 1 117 ? 20.684 -5.660 -28.333 1.00 90.56 117 PHE A N 1
ATOM 918 C CA . PHE A 1 117 ? 19.899 -5.559 -27.105 1.00 90.56 117 PHE A CA 1
ATOM 919 C C . PHE A 1 117 ? 20.531 -4.582 -26.109 1.00 90.56 117 PHE A C 1
ATOM 921 O O . PHE A 1 117 ? 19.828 -3.746 -25.542 1.00 90.56 117 PHE A O 1
ATOM 928 N N . TRP A 1 118 ? 21.850 -4.665 -25.916 1.00 90.12 118 TRP A N 1
ATOM 929 C CA . TRP A 1 118 ? 22.607 -3.765 -25.052 1.00 90.12 118 TRP A CA 1
ATOM 930 C C . TRP A 1 118 ? 22.496 -2.313 -25.517 1.00 90.12 118 TRP A C 1
ATOM 932 O O . TRP A 1 118 ? 22.173 -1.435 -24.714 1.00 90.12 118 TRP A O 1
ATOM 942 N N . TRP A 1 119 ? 22.682 -2.066 -26.816 1.00 91.19 119 TRP A N 1
ATOM 943 C CA . TRP A 1 119 ? 22.549 -0.731 -27.394 1.00 91.19 119 TRP A CA 1
ATOM 944 C C . TRP A 1 119 ? 21.136 -0.158 -27.192 1.00 91.19 119 TRP A C 1
ATOM 946 O O . TRP A 1 119 ? 20.983 0.977 -26.730 1.00 91.19 119 TRP A O 1
ATOM 956 N N . GLY A 1 120 ? 20.094 -0.958 -27.452 1.00 90.88 120 GLY A N 1
ATOM 957 C CA . GLY A 1 120 ? 18.700 -0.557 -27.241 1.00 90.88 120 GLY A CA 1
ATOM 958 C C . GLY A 1 120 ? 18.375 -0.282 -25.769 1.00 90.88 120 GLY A C 1
ATOM 959 O O . GLY A 1 120 ? 17.741 0.723 -25.448 1.00 90.88 120 GLY A O 1
ATOM 960 N N . TRP A 1 121 ? 18.850 -1.135 -24.855 1.00 89.38 121 TRP A N 1
ATOM 961 C CA . TRP A 1 121 ? 18.682 -0.953 -23.409 1.00 89.38 121 TRP A CA 1
ATOM 962 C C . TRP A 1 121 ? 19.337 0.337 -22.911 1.00 89.38 121 TRP A C 1
ATOM 964 O O . TRP A 1 121 ? 18.702 1.109 -22.186 1.00 89.38 121 TRP A O 1
ATOM 974 N N . ARG A 1 122 ? 20.596 0.577 -23.298 1.00 90.38 122 ARG A N 1
ATOM 975 C CA . ARG A 1 122 ? 21.372 1.757 -22.897 1.00 90.38 122 ARG A CA 1
ATOM 976 C C . ARG A 1 122 ? 20.645 3.039 -23.290 1.00 90.38 122 ARG A C 1
ATOM 978 O O . ARG A 1 122 ? 20.410 3.883 -22.432 1.00 90.38 122 ARG A O 1
ATOM 985 N N . ASN A 1 123 ? 20.238 3.153 -24.554 1.00 89.94 123 ASN A N 1
ATOM 986 C CA . ASN A 1 123 ? 19.648 4.382 -25.081 1.00 89.94 123 ASN A CA 1
ATOM 987 C C . ASN A 1 123 ? 18.219 4.639 -24.589 1.00 89.94 123 ASN A C 1
ATOM 989 O O . ASN A 1 123 ? 17.878 5.787 -24.318 1.00 89.94 123 ASN A O 1
ATOM 993 N N . LEU A 1 124 ? 17.401 3.600 -24.389 1.00 90.31 124 LEU A N 1
ATOM 994 C CA . LEU A 1 124 ? 16.078 3.769 -23.774 1.00 90.31 124 LEU A CA 1
ATOM 995 C C . LEU A 1 124 ? 16.182 4.182 -22.300 1.00 90.31 124 LEU A C 1
ATOM 997 O O . LEU A 1 124 ? 15.389 4.998 -21.836 1.00 90.31 124 LEU A O 1
ATOM 1001 N N . SER A 1 125 ? 17.171 3.652 -21.576 1.00 88.94 125 SER A N 1
ATOM 1002 C CA . SER A 1 125 ? 17.383 3.964 -20.155 1.00 88.94 125 SER A CA 1
ATOM 1003 C C . SER A 1 125 ? 17.984 5.357 -19.943 1.00 88.94 125 SER A C 1
ATOM 1005 O O . SER A 1 125 ? 17.672 6.012 -18.953 1.00 88.94 125 SER A O 1
ATOM 1007 N N . SER A 1 126 ? 18.825 5.825 -20.871 1.00 89.00 126 SER A N 1
ATOM 1008 C CA . SER A 1 126 ? 19.472 7.143 -20.815 1.00 89.00 126 SER A CA 1
ATOM 1009 C C . SER A 1 126 ? 18.771 8.213 -21.661 1.00 89.00 126 SER A C 1
ATOM 1011 O O . SER A 1 126 ? 19.401 9.210 -22.010 1.00 89.00 126 SER A O 1
ATOM 1013 N N . LEU A 1 127 ? 17.509 8.001 -22.056 1.00 89.06 127 LEU A N 1
ATOM 1014 C CA . LEU A 1 127 ? 16.709 8.946 -22.854 1.00 89.06 127 LEU A CA 1
ATOM 1015 C C . LEU A 1 127 ? 17.363 9.382 -24.184 1.00 89.06 127 LEU A C 1
ATOM 1017 O O . LEU A 1 127 ? 17.091 10.472 -24.683 1.00 89.06 127 LEU A O 1
ATOM 1021 N N . GLY A 1 128 ? 18.247 8.559 -24.751 1.00 82.69 128 GLY A N 1
ATOM 1022 C CA . GLY A 1 128 ? 18.984 8.877 -25.976 1.00 82.69 128 GLY A CA 1
ATOM 1023 C C . GLY A 1 128 ? 20.021 10.001 -25.840 1.00 82.69 128 GLY A C 1
ATOM 1024 O O . GLY A 1 128 ? 20.489 10.502 -26.853 1.00 82.69 128 GLY A O 1
ATOM 1025 N N . GLN A 1 129 ? 20.419 10.394 -24.623 1.00 81.81 129 GLN A N 1
ATOM 1026 C CA . GLN A 1 129 ? 21.363 11.508 -24.404 1.00 81.81 129 GLN A CA 1
ATOM 1027 C C . GLN A 1 129 ? 22.757 11.298 -25.017 1.00 81.81 129 GLN A C 1
ATOM 1029 O O . GLN A 1 129 ? 23.469 12.265 -25.248 1.00 81.81 129 GLN A O 1
ATOM 1034 N N . ASN A 1 130 ? 23.150 10.048 -25.269 1.00 81.69 130 ASN A N 1
ATOM 1035 C CA . ASN A 1 130 ? 24.460 9.702 -25.826 1.00 81.69 130 ASN A CA 1
ATOM 1036 C C . ASN A 1 130 ? 24.414 9.454 -27.348 1.00 81.69 130 ASN A C 1
ATOM 1038 O O . ASN A 1 130 ? 25.298 8.785 -27.880 1.00 81.69 130 ASN A O 1
ATOM 1042 N N . LEU A 1 131 ? 23.357 9.904 -28.036 1.00 85.06 131 LEU A N 1
ATOM 1043 C CA . LEU A 1 131 ? 23.197 9.727 -29.479 1.00 85.06 131 LEU A CA 1
ATOM 1044 C C . LEU A 1 131 ? 23.827 10.905 -30.231 1.00 85.06 131 LEU A C 1
ATOM 1046 O O . LEU A 1 131 ? 23.326 12.024 -30.167 1.00 85.06 131 LEU A O 1
ATOM 1050 N N . ASN A 1 132 ? 24.884 10.629 -30.993 1.00 82.56 132 ASN A N 1
ATOM 1051 C CA . ASN A 1 132 ? 25.490 11.597 -31.904 1.00 82.56 132 ASN A CA 1
ATOM 1052 C C . ASN A 1 132 ? 24.768 11.534 -33.255 1.00 82.56 132 ASN A C 1
ATOM 1054 O O . ASN A 1 132 ? 25.013 10.629 -34.047 1.00 82.56 132 ASN A O 1
ATOM 1058 N N . THR A 1 133 ? 23.831 12.450 -33.501 1.00 82.06 133 THR A N 1
ATOM 1059 C CA . THR A 1 133 ? 23.075 12.515 -34.763 1.00 82.06 133 THR A CA 1
ATOM 1060 C C . THR A 1 133 ? 23.794 13.355 -35.810 1.00 82.06 133 THR A C 1
ATOM 1062 O O . THR A 1 133 ? 24.192 14.478 -35.506 1.00 82.06 133 THR A O 1
ATOM 1065 N N . ASN A 1 134 ? 23.861 12.871 -37.050 1.00 80.19 134 ASN A N 1
ATOM 1066 C CA . ASN A 1 134 ? 24.231 13.694 -38.202 1.00 80.19 134 ASN A CA 1
ATOM 1067 C C . ASN A 1 134 ? 23.030 14.578 -38.631 1.00 80.19 134 ASN A C 1
ATOM 1069 O O . ASN A 1 134 ? 21.887 14.340 -38.233 1.00 80.19 134 ASN A O 1
ATOM 1073 N N . ASN A 1 135 ? 23.243 15.552 -39.522 1.00 76.44 135 ASN A N 1
ATOM 1074 C CA . ASN A 1 135 ? 22.239 16.438 -40.136 1.00 76.44 135 ASN A CA 1
ATOM 1075 C C . ASN A 1 135 ? 21.193 15.719 -41.015 1.00 76.44 135 ASN A C 1
ATOM 1077 O O . ASN A 1 135 ? 20.479 16.339 -41.807 1.00 76.44 135 ASN A O 1
ATOM 1081 N N . SER A 1 136 ? 21.074 14.398 -40.908 1.00 81.62 136 SER A N 1
ATOM 1082 C CA . SER A 1 136 ? 20.084 13.640 -41.647 1.00 81.62 136 SER A CA 1
ATOM 1083 C C . SER A 1 136 ? 18.752 13.596 -40.906 1.00 81.62 136 SER A C 1
ATOM 1085 O O . SER A 1 136 ? 18.654 13.085 -39.792 1.00 81.62 136 SER A O 1
ATOM 1087 N N . VAL A 1 137 ? 17.691 14.044 -41.581 1.00 86.25 137 VAL A N 1
ATOM 1088 C CA . VAL A 1 137 ? 16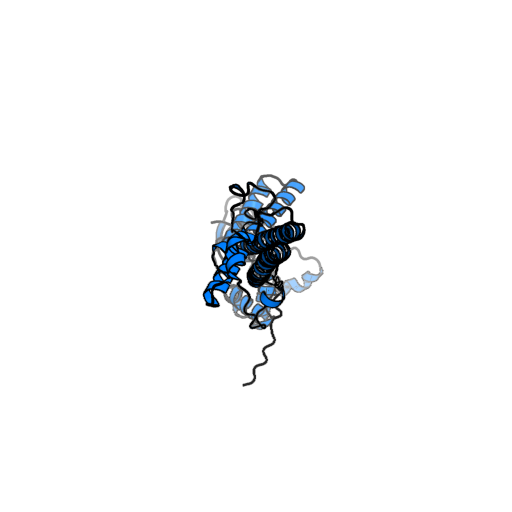.315 14.083 -41.051 1.00 86.25 137 VAL A CA 1
ATOM 1089 C C . VAL A 1 137 ? 15.881 12.740 -40.444 1.00 86.25 137 VAL A C 1
ATOM 1091 O O . VAL A 1 137 ? 15.252 12.714 -39.389 1.00 86.25 137 VAL A O 1
ATOM 1094 N N . GLY A 1 138 ? 16.258 11.617 -41.065 1.00 85.38 138 GLY A N 1
ATOM 1095 C CA . GLY A 1 138 ? 15.913 10.281 -40.566 1.00 85.38 138 GLY A CA 1
ATOM 1096 C C . GLY A 1 138 ? 16.555 9.931 -39.217 1.00 85.38 138 GLY A C 1
ATOM 1097 O O . GLY A 1 138 ? 15.910 9.297 -38.387 1.00 85.38 138 GLY A O 1
ATOM 1098 N N . GLU A 1 139 ? 17.788 10.377 -38.963 1.00 87.44 139 GLU A N 1
ATOM 1099 C CA . GLU A 1 139 ? 18.481 10.146 -37.685 1.00 87.44 139 GLU A CA 1
ATOM 1100 C C . GLU A 1 139 ? 17.892 10.982 -36.560 1.00 87.44 139 GLU A C 1
ATOM 1102 O O . GLU A 1 139 ? 17.673 10.468 -35.466 1.00 87.44 139 GLU A O 1
ATOM 1107 N N . ILE A 1 140 ? 17.569 12.241 -36.856 1.00 89.19 140 ILE A N 1
ATOM 1108 C CA . ILE A 1 140 ? 16.937 13.154 -35.902 1.00 89.19 140 ILE A CA 1
ATOM 1109 C C . ILE A 1 140 ? 15.568 12.605 -35.477 1.00 89.19 140 ILE A C 1
ATOM 1111 O O . ILE A 1 140 ? 15.264 12.545 -34.286 1.00 89.19 140 ILE A O 1
ATOM 1115 N N . ILE A 1 141 ? 14.755 12.142 -36.435 1.00 90.25 141 ILE A N 1
ATOM 1116 C CA . ILE A 1 141 ? 13.451 11.529 -36.150 1.00 90.25 141 ILE A CA 1
ATOM 1117 C C . ILE A 1 141 ? 13.619 10.247 -35.319 1.00 90.25 141 ILE A C 1
ATOM 1119 O O . ILE A 1 141 ? 12.901 10.055 -34.337 1.00 90.25 141 ILE A O 1
ATOM 1123 N N . PHE A 1 142 ? 14.574 9.380 -35.669 1.00 89.94 142 PHE A N 1
ATOM 1124 C CA . PHE A 1 142 ? 14.836 8.144 -34.926 1.00 89.94 142 PHE A CA 1
ATOM 1125 C C . PHE A 1 142 ? 15.284 8.413 -33.480 1.00 89.94 142 PHE A C 1
ATOM 1127 O O . PHE A 1 142 ? 14.750 7.806 -32.549 1.00 89.94 142 PHE A O 1
ATOM 1134 N N . ALA A 1 143 ? 16.197 9.367 -33.277 1.00 90.69 143 ALA A N 1
ATOM 1135 C CA . ALA A 1 143 ? 16.644 9.789 -31.952 1.00 90.69 143 ALA A CA 1
ATOM 1136 C C . ALA A 1 143 ? 15.487 10.360 -31.115 1.00 90.69 143 ALA A C 1
ATOM 1138 O O . ALA A 1 143 ? 15.324 9.986 -29.954 1.00 90.69 143 ALA A O 1
ATOM 1139 N N . LEU A 1 144 ? 14.617 11.176 -31.721 1.00 90.94 144 LEU A N 1
ATOM 1140 C CA . LEU A 1 144 ? 13.428 11.722 -31.063 1.00 90.94 144 LEU A CA 1
ATOM 1141 C C . LEU A 1 144 ? 12.469 10.617 -30.591 1.00 90.94 144 LEU A C 1
ATOM 1143 O O . LEU A 1 144 ? 11.990 10.661 -29.455 1.00 90.94 144 LEU A O 1
ATOM 1147 N N . PHE A 1 145 ? 12.228 9.588 -31.410 1.00 91.56 145 PHE A N 1
ATOM 1148 C CA . PHE A 1 145 ? 11.416 8.437 -31.001 1.00 91.56 145 PHE A CA 1
ATOM 1149 C C . PHE A 1 145 ? 12.033 7.659 -29.833 1.00 91.56 145 PHE A C 1
ATOM 1151 O O . PHE A 1 145 ? 11.301 7.249 -28.925 1.00 91.56 145 PHE A O 1
ATOM 1158 N N . ILE A 1 146 ? 13.358 7.479 -29.820 1.00 91.31 146 ILE A N 1
ATOM 1159 C CA . ILE A 1 146 ? 14.072 6.836 -28.708 1.00 91.31 146 ILE A CA 1
ATOM 1160 C C . ILE A 1 146 ? 13.918 7.659 -27.427 1.00 91.31 146 ILE A C 1
ATOM 1162 O O . ILE A 1 146 ? 13.579 7.094 -26.387 1.00 91.31 146 ILE A O 1
ATOM 1166 N N . SER A 1 147 ? 14.106 8.979 -27.491 1.00 91.75 147 SER A N 1
ATOM 1167 C CA . SER A 1 147 ? 13.990 9.863 -26.328 1.00 91.75 147 SER A CA 1
ATOM 1168 C C . SER A 1 147 ? 12.572 9.896 -25.754 1.00 91.75 147 SER A C 1
ATOM 1170 O O . SER A 1 147 ? 12.405 9.752 -24.542 1.00 91.75 147 SER A O 1
ATOM 1172 N N . ILE A 1 148 ? 11.540 10.012 -26.601 1.00 91.50 148 ILE A N 1
ATOM 1173 C CA . ILE A 1 148 ? 10.134 9.982 -26.159 1.00 91.50 148 ILE A CA 1
ATOM 1174 C C . ILE A 1 148 ? 9.798 8.628 -25.534 1.00 91.50 148 ILE A C 1
ATOM 1176 O O . ILE A 1 148 ? 9.219 8.569 -24.447 1.00 91.50 148 ILE A O 1
ATOM 1180 N N . THR A 1 149 ? 10.182 7.532 -26.193 1.00 90.44 149 THR A N 1
ATOM 1181 C CA . THR A 1 149 ? 9.881 6.190 -25.685 1.00 90.44 149 THR A CA 1
ATOM 1182 C C . THR A 1 149 ? 10.614 5.925 -24.372 1.00 90.44 149 THR A C 1
ATOM 1184 O O . THR A 1 149 ? 10.006 5.426 -23.428 1.00 90.44 149 THR A O 1
ATOM 1187 N N . GLY A 1 150 ? 11.886 6.317 -24.266 1.00 90.00 150 GLY A N 1
ATOM 1188 C CA . GLY A 1 150 ? 12.659 6.238 -23.028 1.00 90.00 150 GLY A CA 1
ATOM 1189 C C . GLY A 1 150 ? 12.004 7.011 -21.881 1.00 90.00 150 GLY A C 1
ATOM 1190 O O . GLY A 1 150 ? 11.860 6.472 -20.784 1.00 90.00 150 GLY A O 1
ATOM 1191 N N . LEU A 1 151 ? 11.522 8.232 -22.143 1.00 90.19 151 LEU A N 1
ATOM 1192 C CA . LEU A 1 151 ? 10.863 9.069 -21.134 1.00 90.19 151 LEU A CA 1
ATOM 1193 C C . LEU A 1 151 ? 9.591 8.406 -20.596 1.00 90.19 151 LEU A C 1
ATOM 1195 O O . LEU A 1 151 ? 9.401 8.323 -19.382 1.00 90.19 151 LEU A O 1
ATOM 1199 N N . VAL A 1 152 ? 8.747 7.891 -21.493 1.00 89.25 152 VAL A N 1
ATOM 1200 C CA . VAL A 1 152 ? 7.515 7.180 -21.124 1.00 89.25 152 VAL A CA 1
ATOM 1201 C C . VAL A 1 152 ? 7.830 5.912 -20.328 1.00 89.25 152 VAL A C 1
ATOM 1203 O O . VAL A 1 152 ? 7.179 5.647 -19.316 1.00 89.25 152 VAL A O 1
ATOM 1206 N N . LEU A 1 153 ? 8.845 5.143 -20.734 1.00 86.25 153 LEU A N 1
ATOM 1207 C CA . LEU A 1 153 ? 9.253 3.926 -20.032 1.00 86.25 153 LEU A CA 1
ATOM 1208 C C . LEU A 1 153 ? 9.747 4.229 -18.615 1.00 86.25 153 LEU A C 1
ATOM 1210 O O . LEU A 1 153 ? 9.236 3.636 -17.664 1.00 86.25 153 LEU A O 1
ATOM 1214 N N . VAL A 1 154 ? 10.672 5.178 -18.455 1.00 85.75 154 VAL A N 1
ATOM 1215 C CA . VAL A 1 154 ? 11.207 5.572 -17.142 1.00 85.75 154 VAL A CA 1
ATOM 1216 C C . VAL A 1 154 ? 10.091 6.097 -16.237 1.00 85.75 154 VAL A C 1
ATOM 1218 O O . VAL A 1 154 ? 9.965 5.640 -15.100 1.00 85.75 154 VAL A O 1
ATOM 1221 N N . ALA A 1 155 ? 9.224 6.977 -16.749 1.00 86.62 155 ALA A N 1
ATOM 1222 C CA . ALA A 1 155 ? 8.076 7.478 -15.998 1.00 86.62 155 ALA A CA 1
ATOM 1223 C C . ALA A 1 155 ? 7.136 6.340 -15.570 1.00 86.62 155 ALA A C 1
ATOM 1225 O O . ALA A 1 155 ? 6.763 6.259 -14.403 1.00 86.62 155 ALA A O 1
ATOM 1226 N N . SER A 1 156 ? 6.809 5.408 -16.472 1.00 83.06 156 SER A N 1
ATOM 1227 C CA . SER A 1 156 ? 5.904 4.292 -16.169 1.00 83.06 156 SER A CA 1
ATOM 1228 C C . SER A 1 156 ? 6.451 3.343 -15.094 1.00 83.06 156 SER A C 1
ATOM 1230 O O . SER A 1 156 ? 5.702 2.910 -14.214 1.00 83.06 156 SER A O 1
ATOM 1232 N N . VAL A 1 157 ? 7.757 3.051 -15.111 1.00 82.06 157 VAL A N 1
ATOM 1233 C CA . VAL A 1 157 ? 8.411 2.193 -14.110 1.00 82.06 157 VAL A CA 1
ATOM 1234 C C . VAL A 1 157 ? 8.429 2.879 -12.747 1.00 82.06 157 VAL A C 1
ATOM 1236 O O . VAL A 1 157 ? 8.101 2.248 -11.742 1.00 82.06 157 VAL A O 1
ATOM 1239 N N . ILE A 1 158 ? 8.755 4.173 -12.705 1.00 83.25 158 ILE A N 1
ATOM 1240 C CA . ILE A 1 158 ? 8.777 4.954 -11.464 1.00 83.25 158 ILE A CA 1
ATOM 1241 C C . ILE A 1 158 ? 7.362 5.078 -10.884 1.00 83.25 158 ILE A C 1
ATOM 1243 O O . ILE A 1 158 ? 7.151 4.762 -9.712 1.00 83.25 158 ILE A O 1
ATOM 1247 N N . SER A 1 159 ? 6.378 5.476 -11.696 1.00 78.81 159 SER A N 1
ATOM 1248 C CA . SER A 1 159 ? 4.990 5.645 -11.255 1.00 78.81 159 SER A CA 1
ATOM 1249 C C . SER A 1 159 ? 4.387 4.340 -10.734 1.00 78.81 159 SER A C 1
ATOM 1251 O O . SER A 1 159 ? 3.785 4.334 -9.662 1.00 78.81 159 SER A O 1
ATOM 1253 N N . SER A 1 160 ? 4.586 3.223 -11.440 1.00 73.25 160 SER A N 1
ATOM 1254 C CA . SER A 1 160 ? 4.054 1.920 -11.016 1.00 73.25 160 SER A CA 1
ATOM 1255 C C . SER A 1 160 ? 4.722 1.391 -9.743 1.00 73.25 160 SER A C 1
ATOM 1257 O O . SER A 1 160 ? 4.026 0.960 -8.822 1.00 73.25 160 SER A O 1
ATOM 1259 N N . SER A 1 161 ? 6.052 1.472 -9.653 1.00 71.69 161 SER A N 1
ATOM 1260 C CA . SER A 1 161 ? 6.809 0.942 -8.511 1.00 71.69 161 SER A CA 1
ATOM 1261 C C . SER A 1 161 ? 6.527 1.718 -7.227 1.00 71.69 161 SER A C 1
ATOM 1263 O O . SER A 1 161 ? 6.282 1.117 -6.179 1.00 71.69 161 SER A O 1
ATOM 1265 N N . ILE A 1 162 ? 6.512 3.055 -7.297 1.00 69.62 162 ILE A N 1
ATOM 1266 C CA . ILE A 1 162 ? 6.250 3.898 -6.124 1.00 69.62 162 ILE A CA 1
ATOM 1267 C C . ILE A 1 162 ? 4.814 3.700 -5.641 1.00 69.62 162 ILE A C 1
ATOM 1269 O O . ILE A 1 162 ? 4.594 3.550 -4.441 1.00 69.62 162 ILE A O 1
ATOM 1273 N N . GLN A 1 163 ? 3.837 3.638 -6.549 1.00 62.53 163 GLN A N 1
ATOM 1274 C CA . GLN A 1 163 ? 2.436 3.480 -6.167 1.00 62.53 163 GLN A CA 1
ATOM 1275 C C . GLN A 1 163 ? 2.181 2.147 -5.448 1.00 62.53 163 GLN A C 1
ATOM 1277 O O . GLN A 1 163 ? 1.513 2.131 -4.415 1.00 62.53 163 GLN A O 1
ATOM 1282 N N . GLN A 1 164 ? 2.754 1.042 -5.933 1.00 65.56 164 GLN A N 1
ATOM 1283 C CA . GLN A 1 164 ? 2.595 -0.274 -5.302 1.00 65.56 164 GLN A CA 1
ATOM 1284 C C . GLN A 1 164 ? 3.337 -0.372 -3.962 1.00 65.56 164 GLN A C 1
ATOM 1286 O O . GLN A 1 164 ? 2.781 -0.864 -2.977 1.00 65.56 164 GLN A O 1
ATOM 1291 N N . PHE A 1 165 ? 4.566 0.146 -3.889 1.00 63.22 165 PHE A N 1
ATOM 1292 C CA . PHE A 1 165 ? 5.351 0.143 -2.656 1.00 63.22 165 PHE A CA 1
ATOM 1293 C C . PHE A 1 165 ? 4.691 0.989 -1.561 1.00 63.22 165 PHE A C 1
ATOM 1295 O O . PHE A 1 165 ? 4.479 0.506 -0.447 1.00 63.22 165 PHE A O 1
ATOM 1302 N N . VAL A 1 166 ? 4.274 2.216 -1.891 1.00 64.06 166 VAL A N 1
ATOM 1303 C CA . VAL A 1 166 ? 3.594 3.115 -0.949 1.00 64.06 166 VAL A CA 1
ATOM 1304 C C . VAL A 1 166 ? 2.271 2.512 -0.480 1.00 64.06 166 VAL A C 1
ATOM 1306 O O . VAL A 1 166 ? 1.996 2.539 0.714 1.00 64.06 166 VAL A O 1
ATOM 1309 N N . GLN A 1 167 ? 1.474 1.896 -1.357 1.00 60.53 167 GLN A N 1
ATOM 1310 C CA . GLN A 1 167 ? 0.225 1.255 -0.932 1.00 60.53 167 GLN A CA 1
ATOM 1311 C C . GLN A 1 167 ? 0.458 0.040 -0.022 1.00 60.53 167 GLN A C 1
ATOM 1313 O O . GLN A 1 167 ? -0.245 -0.111 0.979 1.00 60.53 167 GLN A O 1
ATOM 1318 N N . SER A 1 168 ? 1.469 -0.786 -0.314 1.00 61.00 168 SER A N 1
ATOM 1319 C CA . SER A 1 168 ? 1.770 -1.993 0.472 1.00 61.00 168 SER A CA 1
ATOM 1320 C C . SER A 1 168 ? 2.323 -1.698 1.873 1.00 61.00 168 SER A C 1
ATOM 1322 O O . SER A 1 168 ? 1.996 -2.408 2.822 1.00 61.00 168 SER A O 1
ATOM 1324 N N . VAL A 1 169 ? 3.114 -0.630 2.026 1.00 60.31 169 VAL A N 1
ATOM 1325 C CA . VAL A 1 169 ? 3.744 -0.260 3.306 1.00 60.31 169 VAL A CA 1
ATOM 1326 C C . VAL A 1 169 ? 2.909 0.765 4.085 1.00 60.31 169 VAL A C 1
ATOM 1328 O O . VAL A 1 169 ? 2.893 0.736 5.316 1.00 60.31 169 VAL A O 1
ATOM 1331 N N . ALA A 1 170 ? 2.181 1.659 3.406 1.00 60.00 170 ALA A N 1
ATOM 1332 C CA . ALA A 1 170 ? 1.511 2.795 4.045 1.00 60.00 170 ALA A CA 1
ATOM 1333 C C . ALA A 1 170 ? -0.010 2.656 4.201 1.00 60.00 170 ALA A C 1
ATOM 1335 O O . ALA A 1 170 ? -0.582 3.448 4.946 1.00 60.00 170 ALA A O 1
ATOM 1336 N N . GLY A 1 171 ? -0.676 1.671 3.581 1.00 62.59 171 GLY A N 1
ATOM 1337 C CA . GLY A 1 171 ? -2.146 1.586 3.589 1.00 62.59 171 GLY A CA 1
ATOM 1338 C C . GLY A 1 171 ? -2.761 1.638 4.995 1.00 62.59 171 GLY A C 1
ATOM 1339 O O . GLY A 1 171 ? -3.594 2.493 5.286 1.00 62.59 171 GLY A O 1
ATOM 1340 N N . ARG A 1 172 ? -2.272 0.798 5.916 1.00 63.81 172 ARG A N 1
ATOM 1341 C CA . ARG A 1 172 ? -2.787 0.747 7.296 1.00 63.81 172 ARG A CA 1
ATOM 1342 C C . ARG A 1 172 ? -2.286 1.895 8.174 1.00 63.81 172 ARG A C 1
ATOM 1344 O O . ARG A 1 172 ? -2.991 2.315 9.079 1.00 63.81 172 ARG A O 1
ATOM 1351 N N . VAL A 1 173 ? -1.073 2.401 7.948 1.00 67.88 173 VAL A N 1
ATOM 1352 C CA . VAL A 1 173 ? -0.519 3.504 8.757 1.00 67.88 173 VAL A CA 1
ATOM 1353 C C . VAL A 1 173 ? -1.205 4.823 8.404 1.00 67.88 173 VAL A C 1
ATOM 1355 O O . VAL A 1 173 ? -1.501 5.621 9.294 1.00 67.88 173 VAL A O 1
ATOM 1358 N N . GLU A 1 174 ? -1.489 5.048 7.122 1.00 70.44 174 GLU A N 1
ATOM 1359 C CA . GLU A 1 174 ? -2.111 6.284 6.665 1.00 70.44 174 GLU A CA 1
ATOM 1360 C C . GLU A 1 174 ? -3.606 6.325 6.974 1.00 70.44 174 GLU A C 1
ATOM 1362 O O . GLU A 1 174 ? -4.080 7.361 7.428 1.00 70.44 174 GLU A O 1
ATOM 1367 N N . GLU A 1 175 ? -4.336 5.209 6.863 1.00 74.31 175 GLU A N 1
ATOM 1368 C CA . GLU A 1 175 ? -5.753 5.155 7.259 1.00 74.31 175 GLU A CA 1
ATOM 1369 C C . GLU A 1 175 ? -5.953 5.608 8.718 1.00 74.31 175 GLU A C 1
ATOM 1371 O O . GLU A 1 175 ? -6.875 6.348 9.057 1.00 74.31 175 GLU A O 1
ATOM 1376 N N . VAL A 1 176 ? -5.030 5.220 9.591 1.00 74.75 176 VAL A N 1
ATOM 1377 C CA . VAL A 1 176 ? -5.074 5.534 11.024 1.00 74.75 176 VAL A CA 1
ATOM 1378 C C . VAL A 1 176 ? -4.705 6.984 11.280 1.00 74.75 176 VAL A C 1
ATOM 1380 O O . VAL A 1 176 ? -5.316 7.648 12.118 1.00 74.75 176 VAL A O 1
ATOM 1383 N N . ARG A 1 177 ? -3.719 7.501 10.539 1.00 81.00 177 ARG A N 1
ATOM 1384 C CA . ARG A 1 177 ? -3.362 8.922 10.574 1.00 81.00 177 ARG A CA 1
ATOM 1385 C C . ARG A 1 177 ? -4.508 9.798 10.082 1.00 81.00 177 ARG A C 1
ATOM 1387 O O . ARG A 1 177 ? -4.760 10.824 10.708 1.00 81.00 177 ARG A O 1
ATOM 1394 N N . MET A 1 178 ? -5.208 9.383 9.026 1.00 84.94 178 MET A N 1
ATOM 1395 C CA . MET A 1 178 ? -6.399 10.057 8.504 1.00 84.94 178 MET A CA 1
ATOM 1396 C C . MET A 1 178 ? -7.499 10.101 9.566 1.00 84.94 178 MET A C 1
ATOM 1398 O O . MET A 1 178 ? -7.865 11.193 9.990 1.00 84.94 178 MET A O 1
ATOM 1402 N N . LYS A 1 179 ? -7.900 8.947 10.125 1.00 84.38 179 LYS A N 1
ATOM 1403 C CA . LYS A 1 179 ? -8.907 8.887 11.204 1.00 84.38 179 LYS A CA 1
ATOM 1404 C C . LYS A 1 179 ? -8.539 9.776 12.394 1.00 84.38 179 LYS A C 1
ATOM 1406 O O . LYS A 1 179 ? -9.389 10.477 12.936 1.00 84.38 179 LYS A O 1
ATOM 1411 N N . ARG A 1 180 ? -7.260 9.805 12.790 1.00 86.19 180 ARG A N 1
ATOM 1412 C CA . ARG A 1 180 ? -6.788 10.687 13.869 1.00 86.19 180 ARG A CA 1
ATOM 1413 C C . ARG A 1 180 ? -6.935 12.168 13.510 1.00 86.19 180 ARG A C 1
ATOM 1415 O O . ARG A 1 180 ? -7.353 12.944 14.366 1.00 86.19 180 ARG A O 1
ATOM 1422 N N . ARG A 1 181 ? -6.588 12.568 12.281 1.00 89.69 181 ARG A N 1
ATOM 1423 C CA . ARG A 1 181 ? -6.765 13.953 11.811 1.00 89.69 181 ARG A CA 1
ATOM 1424 C C . ARG A 1 181 ? -8.239 14.347 11.784 1.00 89.69 181 ARG A C 1
ATOM 1426 O O . ARG A 1 181 ? -8.560 15.422 12.280 1.00 89.69 181 ARG A O 1
ATOM 1433 N N . ASP A 1 182 ? -9.110 13.465 11.307 1.00 92.00 182 ASP A N 1
ATOM 1434 C CA . ASP A 1 182 ? -10.552 13.714 11.236 1.00 92.00 182 ASP A CA 1
ATOM 1435 C C . ASP A 1 182 ? -11.150 13.946 12.629 1.00 92.00 182 ASP A C 1
ATOM 1437 O O . ASP A 1 182 ? -11.891 14.908 12.838 1.00 92.00 182 ASP A O 1
ATOM 1441 N N . ILE A 1 183 ? -10.765 13.126 13.615 1.00 92.31 183 ILE A N 1
ATOM 1442 C CA . ILE A 1 183 ? -11.200 13.292 15.010 1.00 92.31 183 ILE A CA 1
ATOM 1443 C C . ILE A 1 183 ? -10.690 14.623 15.582 1.00 92.31 183 ILE A C 1
ATOM 1445 O O . ILE A 1 183 ? -11.462 15.362 16.189 1.00 92.31 183 ILE A O 1
ATOM 1449 N N . GLU A 1 184 ? -9.418 14.976 15.376 1.00 92.75 184 GLU A N 1
ATOM 1450 C CA . GLU A 1 184 ? -8.864 16.257 15.846 1.00 92.75 184 GLU A CA 1
ATOM 1451 C C . GLU A 1 184 ? -9.560 17.463 15.208 1.00 92.75 184 GLU A C 1
ATOM 1453 O O . GLU A 1 184 ? -9.913 18.421 15.903 1.00 92.75 184 GLU A O 1
ATOM 1458 N N . GLN A 1 185 ? -9.810 17.408 13.900 1.00 93.50 185 GLN A N 1
ATOM 1459 C CA . GLN A 1 185 ? -10.518 18.459 13.181 1.00 93.50 185 GLN A CA 1
ATOM 1460 C C . GLN A 1 185 ? -11.960 18.590 13.677 1.00 93.50 185 GLN A C 1
ATOM 1462 O O . GLN A 1 185 ? -12.417 19.704 13.936 1.00 93.50 185 GLN A O 1
ATOM 1467 N N . TRP A 1 186 ? -12.651 17.470 13.895 1.00 95.31 186 TRP A N 1
ATOM 1468 C CA . TRP A 1 186 ? -13.996 17.449 14.464 1.00 95.31 186 TRP A CA 1
ATOM 1469 C C . TRP A 1 186 ? -14.033 18.041 15.884 1.00 95.31 186 TRP A C 1
ATOM 1471 O O . TRP A 1 186 ? -14.874 18.895 16.174 1.00 95.31 186 TRP A O 1
ATOM 1481 N N . MET A 1 187 ? -13.081 17.675 16.753 1.00 95.69 187 MET A N 1
ATOM 1482 C CA . MET A 1 187 ? -12.963 18.229 18.111 1.00 95.69 187 MET A CA 1
ATOM 1483 C C . MET A 1 187 ? -12.674 19.737 18.103 1.00 95.69 187 MET A C 1
ATOM 1485 O O . MET A 1 187 ? -13.167 20.475 18.966 1.00 95.69 187 MET A O 1
ATOM 1489 N N . SER A 1 188 ? -11.864 20.191 17.142 1.00 93.12 188 SER A N 1
ATOM 1490 C CA . SER A 1 188 ? -11.551 21.605 16.941 1.00 93.12 188 SER A CA 1
ATOM 1491 C C . SER A 1 188 ? -12.783 22.386 16.491 1.00 93.12 188 SER A C 1
ATOM 1493 O O . SER A 1 188 ? -13.153 23.368 17.131 1.00 93.12 188 SER A O 1
ATOM 1495 N N . HIS A 1 189 ? -13.476 21.886 15.464 1.00 95.31 189 HIS A N 1
ATOM 1496 C CA . HIS A 1 189 ? -14.679 22.492 14.897 1.00 95.31 189 HIS A CA 1
ATOM 1497 C C . HIS A 1 189 ? -15.819 22.612 15.919 1.00 95.31 189 HIS A C 1
ATOM 1499 O O . HIS A 1 189 ? -16.539 23.605 15.937 1.00 95.31 189 HIS A O 1
ATOM 1505 N N . ARG A 1 190 ? -15.961 21.628 16.815 1.00 94.56 190 ARG A N 1
ATOM 1506 C CA . ARG A 1 190 ? -16.948 21.649 17.909 1.00 94.56 190 ARG A CA 1
ATOM 1507 C C . ARG A 1 190 ? -16.500 22.435 19.144 1.00 94.56 190 ARG A C 1
ATOM 1509 O O . ARG A 1 190 ? -17.240 22.467 20.120 1.00 94.56 190 ARG A O 1
ATOM 1516 N N . MET A 1 191 ? -15.309 23.039 19.125 1.00 94.25 191 MET A N 1
ATOM 1517 C CA . MET A 1 191 ? -14.759 23.829 20.235 1.00 94.25 191 MET A CA 1
ATOM 1518 C C . MET A 1 191 ? -14.769 23.081 21.579 1.00 94.25 191 MET A C 1
ATOM 1520 O O . MET A 1 191 ? -15.038 23.662 22.627 1.00 94.25 191 MET A O 1
ATOM 1524 N N . LEU A 1 192 ? -14.471 21.774 21.565 1.00 94.94 192 LEU A N 1
ATOM 1525 C CA . LEU A 1 192 ? -14.496 20.981 22.797 1.00 94.94 192 LEU A CA 1
ATOM 1526 C C . LEU A 1 192 ? -13.467 21.497 23.824 1.00 94.94 192 LEU A C 1
ATOM 1528 O O . LEU A 1 192 ? -12.349 21.826 23.417 1.00 94.94 192 LEU A O 1
ATOM 1532 N N . PRO A 1 193 ? -13.777 21.487 25.135 1.00 94.88 193 PRO A N 1
ATOM 1533 C CA . PRO A 1 193 ? -12.825 21.844 26.186 1.00 94.88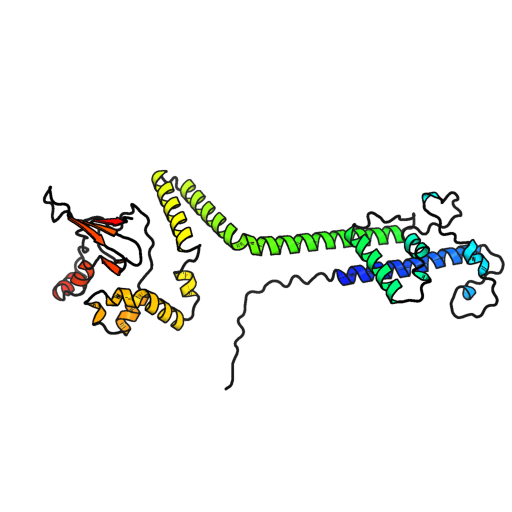 193 PRO A CA 1
ATOM 1534 C C . PRO A 1 193 ? -11.562 20.975 26.157 1.00 94.88 193 PRO A C 1
ATOM 1536 O O . PRO A 1 193 ? -11.613 19.796 25.791 1.00 94.88 193 PRO A O 1
ATOM 1539 N N . GLN A 1 194 ? -10.429 21.532 26.594 1.00 91.50 194 GLN A N 1
ATOM 1540 C CA . GLN A 1 194 ? -9.129 20.851 26.553 1.00 91.50 194 GLN A CA 1
ATOM 1541 C C . GLN A 1 194 ? -9.128 19.524 27.327 1.00 91.50 194 GLN A C 1
ATOM 1543 O O . GLN A 1 194 ? -8.573 18.537 26.840 1.00 91.50 194 GLN A O 1
ATOM 1548 N N . ASP A 1 195 ? -9.822 19.463 28.464 1.00 90.25 195 ASP A N 1
ATOM 1549 C CA . ASP A 1 195 ? -9.940 18.243 29.268 1.00 90.25 195 ASP A CA 1
ATOM 1550 C C . ASP A 1 195 ? -10.684 17.129 28.529 1.00 90.25 195 ASP A C 1
ATOM 1552 O O . ASP A 1 195 ? -10.268 15.966 28.550 1.00 90.25 195 ASP A O 1
ATOM 1556 N N . LEU A 1 196 ? -11.762 17.476 27.817 1.00 90.00 196 LEU A N 1
ATOM 1557 C CA . LEU A 1 196 ? -12.524 16.514 27.028 1.00 90.00 196 LEU A CA 1
ATOM 1558 C C . LEU A 1 196 ? -11.702 16.019 25.833 1.00 90.00 196 LEU A C 1
ATOM 1560 O O . LEU A 1 196 ? -11.645 14.814 25.594 1.00 90.00 196 LEU A O 1
ATOM 1564 N N . ARG A 1 197 ? -10.980 16.916 25.147 1.00 91.88 197 ARG A N 1
ATOM 1565 C CA . ARG A 1 197 ? -10.044 16.537 24.073 1.00 91.88 197 ARG A CA 1
ATOM 1566 C C . ARG A 1 197 ? -8.960 15.589 24.584 1.00 91.88 197 ARG A C 1
ATOM 1568 O O . ARG A 1 197 ? -8.670 14.579 23.947 1.00 91.88 197 ARG A O 1
ATOM 1575 N N . ALA A 1 198 ? -8.383 15.870 25.752 1.00 90.81 198 ALA A N 1
ATOM 1576 C CA . ALA A 1 198 ? -7.369 15.016 26.367 1.00 90.81 198 ALA A CA 1
ATOM 1577 C C . ALA A 1 198 ? -7.919 13.630 26.751 1.00 90.81 198 ALA A C 1
ATOM 1579 O O . ALA A 1 198 ? -7.190 12.639 26.670 1.00 90.81 198 ALA A O 1
ATOM 1580 N N . ARG A 1 199 ? -9.193 13.540 27.156 1.00 89.00 199 ARG A N 1
ATOM 1581 C CA . ARG A 1 199 ? -9.879 12.261 27.411 1.00 89.00 199 ARG A CA 1
ATOM 1582 C C . ARG A 1 199 ? -10.127 11.479 26.121 1.00 89.00 199 ARG A C 1
ATOM 1584 O O . ARG A 1 199 ? -9.785 10.303 26.074 1.00 89.00 199 ARG A O 1
ATOM 1591 N N . ILE A 1 200 ? -10.628 12.131 25.070 1.00 90.94 200 ILE A N 1
ATOM 1592 C CA . ILE A 1 200 ? -10.854 11.501 23.756 1.00 90.94 200 ILE A CA 1
ATOM 1593 C C . ILE A 1 200 ? -9.532 10.974 23.177 1.00 90.94 200 ILE A C 1
ATOM 1595 O O . ILE A 1 200 ? -9.458 9.822 22.762 1.00 90.94 200 ILE A O 1
ATOM 1599 N N . ARG A 1 201 ? -8.449 11.762 23.233 1.00 90.69 201 ARG A N 1
ATOM 1600 C CA . ARG A 1 201 ? -7.113 11.330 22.776 1.00 90.69 201 ARG A CA 1
ATOM 1601 C C . ARG A 1 201 ? -6.605 10.089 23.509 1.00 90.69 201 ARG A C 1
ATOM 1603 O O . ARG A 1 201 ? -6.031 9.208 22.875 1.00 90.69 201 ARG A O 1
ATOM 1610 N N . ARG A 1 202 ? -6.806 10.015 24.830 1.00 88.81 202 ARG A N 1
ATOM 1611 C CA . ARG A 1 202 ? -6.436 8.835 25.632 1.00 88.81 202 ARG A CA 1
ATOM 1612 C C . ARG A 1 202 ? -7.261 7.610 25.247 1.00 88.81 202 ARG A C 1
ATOM 1614 O O . ARG A 1 202 ? -6.684 6.540 25.084 1.00 88.81 202 ARG A O 1
ATOM 1621 N N . TYR A 1 203 ? -8.567 7.782 25.048 1.00 88.25 203 TYR A N 1
ATOM 1622 C CA . TYR A 1 203 ? -9.456 6.724 24.568 1.00 88.25 203 TYR A CA 1
ATOM 1623 C C . TYR A 1 203 ? -9.019 6.168 23.214 1.00 88.25 203 TYR A C 1
ATOM 1625 O O . TYR A 1 203 ? -8.801 4.964 23.100 1.00 88.25 203 TYR A O 1
ATOM 1633 N N . GLU A 1 204 ? -8.795 7.027 22.222 1.00 88.38 204 GLU A N 1
ATOM 1634 C CA . GLU A 1 204 ? -8.357 6.589 20.892 1.00 88.38 204 GLU A CA 1
ATOM 1635 C C . GLU A 1 204 ? -6.981 5.915 20.930 1.00 88.38 204 GLU A C 1
ATOM 1637 O O . GLU A 1 204 ? -6.761 4.898 20.271 1.00 88.38 204 GLU A O 1
ATOM 1642 N N . HIS A 1 205 ? -6.058 6.430 21.748 1.00 86.94 205 HIS A N 1
ATOM 1643 C CA . HIS A 1 205 ? -4.747 5.813 21.921 1.00 86.94 205 HIS A CA 1
ATOM 1644 C C . HIS A 1 205 ? -4.845 4.406 22.523 1.00 86.94 205 HIS A C 1
ATOM 1646 O O . HIS A 1 205 ? -4.220 3.477 22.014 1.00 86.94 205 HIS A O 1
ATOM 1652 N N . TYR A 1 206 ? -5.653 4.233 23.570 1.00 86.00 206 TYR A N 1
ATOM 1653 C CA . TYR A 1 206 ? -5.850 2.935 24.209 1.00 86.00 206 TYR A CA 1
ATOM 1654 C C . TYR A 1 206 ? -6.580 1.949 23.285 1.00 86.00 206 TYR A C 1
ATOM 1656 O O . TYR A 1 206 ? -6.125 0.822 23.093 1.00 86.00 206 TYR A O 1
ATOM 1664 N N . LYS A 1 207 ? -7.648 2.401 22.614 1.00 85.94 207 LYS A N 1
ATOM 1665 C CA . LYS A 1 207 ? -8.376 1.631 21.593 1.00 85.94 207 LYS A CA 1
ATOM 1666 C C . LYS A 1 207 ? -7.443 1.140 20.487 1.00 85.94 207 LYS A C 1
ATOM 1668 O O . LYS A 1 207 ? -7.564 -0.001 20.044 1.00 85.94 207 LYS A O 1
ATOM 1673 N N . TRP A 1 208 ? -6.495 1.976 20.062 1.00 83.94 208 TRP A N 1
ATOM 1674 C CA . TRP A 1 208 ? -5.489 1.603 19.073 1.00 83.94 208 TRP A CA 1
ATOM 1675 C C . TRP A 1 208 ? -4.529 0.522 19.578 1.00 83.94 208 TRP A C 1
ATOM 1677 O O . TRP A 1 208 ? -4.255 -0.429 18.847 1.00 83.94 208 TRP A O 1
ATOM 1687 N N . GLN A 1 209 ? -4.030 0.646 20.810 1.00 84.12 209 GLN A N 1
ATOM 1688 C CA . GLN A 1 209 ? -3.127 -0.353 21.388 1.00 84.12 209 GLN A CA 1
ATOM 1689 C C . GLN A 1 209 ? -3.802 -1.723 21.533 1.00 84.12 209 GLN A C 1
ATOM 1691 O O . GLN A 1 209 ? -3.193 -2.733 21.179 1.00 84.12 209 GLN A O 1
ATOM 1696 N N . GLU A 1 210 ? -5.059 -1.751 21.984 1.00 81.75 210 GLU A N 1
ATOM 1697 C CA . GLU A 1 210 ? -5.785 -3.001 22.230 1.00 81.75 210 GLU A CA 1
ATOM 1698 C C . GLU A 1 210 ? -6.297 -3.638 20.927 1.00 81.75 210 GLU A C 1
ATOM 1700 O O . GLU A 1 210 ? -6.051 -4.814 20.669 1.00 81.75 210 GLU A O 1
ATOM 1705 N N . LYS A 1 211 ? -6.975 -2.867 20.062 1.00 81.31 211 LYS A N 1
ATOM 1706 C CA . LYS A 1 211 ? -7.650 -3.408 18.865 1.00 81.31 211 LYS A CA 1
ATOM 1707 C C . LYS A 1 211 ? -6.822 -3.320 17.578 1.00 81.31 211 LYS A C 1
ATOM 1709 O O . LYS A 1 211 ? -7.219 -3.871 16.553 1.00 81.31 211 LYS A O 1
ATOM 1714 N N . ARG A 1 212 ? -5.692 -2.596 17.569 1.00 75.81 212 ARG A N 1
ATOM 1715 C CA . ARG A 1 212 ? -4.857 -2.322 16.372 1.00 75.81 212 ARG A CA 1
ATOM 1716 C C . ARG A 1 212 ? -5.658 -1.820 15.158 1.00 75.81 212 ARG A C 1
ATOM 1718 O O . ARG A 1 212 ? -5.308 -2.117 14.013 1.00 75.81 212 ARG A O 1
ATOM 1725 N N . GLY A 1 213 ? -6.753 -1.100 15.392 1.00 72.88 213 GLY A N 1
ATOM 1726 C CA . GLY A 1 213 ? -7.624 -0.586 14.329 1.00 72.88 213 GLY A CA 1
ATOM 1727 C C . GLY A 1 213 ? -8.640 -1.566 13.763 1.00 72.88 213 GLY A C 1
ATOM 1728 O O . GLY A 1 213 ? -9.286 -1.232 12.777 1.00 72.88 213 GLY A O 1
ATOM 1729 N N . VAL A 1 214 ? -8.775 -2.754 14.349 1.00 77.94 214 VAL A N 1
ATOM 1730 C CA . VAL A 1 214 ? -9.806 -3.714 13.961 1.00 77.94 214 VAL A CA 1
ATOM 1731 C C . VAL A 1 214 ? -11.089 -3.381 14.713 1.00 77.94 214 VAL A C 1
ATOM 1733 O O . VAL A 1 214 ? -11.131 -3.399 15.943 1.00 77.94 214 VAL A O 1
ATOM 1736 N N . GLU A 1 215 ? -12.142 -3.058 13.973 1.00 78.50 215 GLU A N 1
ATOM 1737 C CA . GLU A 1 215 ? -13.484 -2.931 14.529 1.00 78.50 215 GLU A CA 1
ATOM 1738 C C . GLU A 1 215 ? -14.148 -4.311 14.518 1.00 78.50 215 GLU A C 1
ATOM 1740 O O . GLU A 1 215 ? -14.490 -4.844 13.462 1.00 78.50 215 GLU A O 1
ATOM 1745 N N . GLU A 1 216 ? -14.257 -4.912 15.702 1.00 78.12 216 GLU A N 1
ATOM 1746 C CA . GLU A 1 216 ? -14.652 -6.308 15.906 1.00 78.12 216 GLU A CA 1
ATOM 1747 C C . GLU A 1 216 ? -16.045 -6.609 15.344 1.00 78.12 216 GLU A C 1
ATOM 1749 O O . GLU A 1 216 ? -16.220 -7.597 14.637 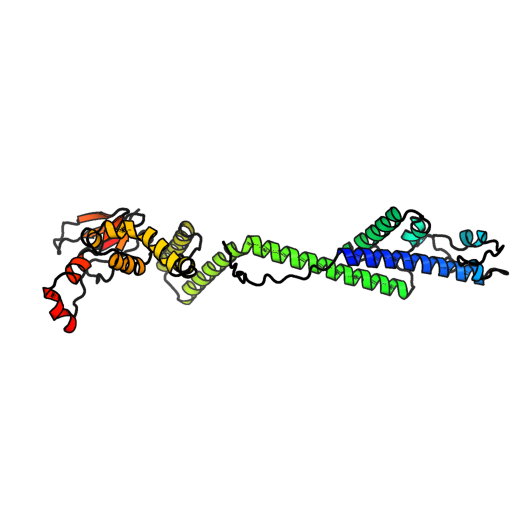1.00 78.12 216 GLU A O 1
ATOM 1754 N N . GLU A 1 217 ? -17.015 -5.718 15.549 1.00 79.19 217 GLU A N 1
ATOM 1755 C CA . GLU A 1 217 ? -18.364 -5.845 14.999 1.00 79.19 217 GLU A CA 1
ATOM 1756 C C . GLU A 1 217 ? -18.355 -5.871 13.472 1.00 79.19 217 GLU A C 1
ATOM 1758 O O . GLU A 1 217 ? -19.025 -6.713 12.871 1.00 79.19 217 GLU A O 1
ATOM 1763 N N . SER A 1 218 ? -17.577 -4.985 12.841 1.00 82.69 218 SER A N 1
ATOM 1764 C CA . SER A 1 218 ? -17.463 -4.931 11.380 1.00 82.69 218 SER A CA 1
ATOM 1765 C C . SER A 1 218 ? -16.817 -6.208 10.834 1.00 82.69 218 SER A C 1
ATOM 1767 O O . SER A 1 218 ? -17.310 -6.788 9.865 1.00 82.69 218 SER A O 1
ATOM 1769 N N . LEU A 1 219 ? -15.780 -6.710 11.514 1.00 85.25 219 LEU A N 1
ATOM 1770 C CA . LEU A 1 219 ? -15.081 -7.934 11.147 1.00 85.25 219 LEU A CA 1
ATOM 1771 C C . LEU A 1 219 ? -16.011 -9.141 11.258 1.00 85.25 219 LEU A C 1
ATOM 1773 O O . LEU A 1 219 ? -16.126 -9.915 10.311 1.00 85.25 219 LEU A O 1
ATOM 1777 N N . ILE A 1 220 ? -16.707 -9.272 12.390 1.00 85.44 220 ILE A N 1
ATOM 1778 C CA . ILE A 1 220 ? -17.660 -10.355 12.615 1.00 85.44 220 ILE A CA 1
ATOM 1779 C C . ILE A 1 220 ? -18.792 -10.260 11.588 1.00 85.44 220 ILE A C 1
ATOM 1781 O O . ILE A 1 220 ? -19.192 -11.278 11.033 1.00 85.44 220 ILE A O 1
ATOM 1785 N N . SER A 1 221 ? -19.282 -9.057 11.269 1.00 84.50 221 SER A N 1
ATOM 1786 C CA . SER A 1 221 ? -20.402 -8.867 10.338 1.00 84.50 221 SER A CA 1
ATOM 1787 C C . SER A 1 221 ? -20.148 -9.422 8.932 1.00 84.50 221 SER A C 1
ATOM 1789 O O . SER A 1 221 ? -21.106 -9.883 8.306 1.00 84.50 221 SER A O 1
ATOM 1791 N N . ASN A 1 222 ? -18.880 -9.460 8.499 1.00 87.69 222 ASN A N 1
ATOM 1792 C CA . ASN A 1 222 ? -18.444 -9.974 7.199 1.00 87.69 222 ASN A CA 1
ATOM 1793 C C . ASN A 1 222 ? -18.521 -11.506 7.080 1.00 87.69 222 ASN A C 1
ATOM 1795 O O . ASN A 1 222 ? -18.474 -12.028 5.967 1.00 87.69 222 ASN A O 1
ATOM 1799 N N . PHE A 1 223 ? -18.639 -12.241 8.191 1.00 88.62 223 PHE A N 1
ATOM 1800 C CA . PHE A 1 223 ? -18.770 -13.698 8.153 1.00 88.62 223 PHE A CA 1
ATOM 1801 C C . PHE A 1 223 ? -20.230 -14.155 7.933 1.00 88.62 223 PHE A C 1
ATOM 1803 O O . PHE A 1 223 ? -21.176 -13.458 8.321 1.00 88.62 223 PHE A O 1
ATOM 1810 N N . PRO A 1 224 ? -20.444 -15.358 7.358 1.00 91.31 224 PRO A N 1
ATOM 1811 C CA . PRO A 1 224 ? -21.745 -16.027 7.329 1.00 91.31 224 PRO A CA 1
ATOM 1812 C C . PRO A 1 224 ? -22.389 -16.145 8.716 1.00 91.31 224 PRO A C 1
ATOM 1814 O O . PRO A 1 224 ? -21.697 -16.239 9.730 1.00 91.31 224 PRO A O 1
ATOM 1817 N N . LYS A 1 225 ? -23.729 -16.187 8.760 1.00 87.31 225 LYS A N 1
ATOM 1818 C CA . LYS A 1 225 ? -24.520 -16.217 10.008 1.00 87.31 225 LYS A CA 1
ATOM 1819 C C . LYS A 1 225 ? -24.051 -17.287 10.997 1.00 87.31 225 LYS A C 1
ATOM 1821 O O . LYS A 1 225 ? -23.952 -16.978 12.182 1.00 87.31 225 LYS A O 1
ATOM 1826 N N . ASP A 1 226 ? -23.726 -18.476 10.502 1.00 88.44 226 ASP A N 1
ATOM 1827 C CA . ASP A 1 226 ? -23.330 -19.616 11.330 1.00 88.44 226 ASP A CA 1
ATOM 1828 C C . ASP A 1 226 ? -22.000 -19.347 12.047 1.00 88.44 226 ASP A C 1
ATOM 1830 O O . ASP A 1 226 ? -21.939 -19.412 13.271 1.00 88.44 226 ASP A O 1
ATOM 1834 N N . LEU A 1 227 ? -20.978 -18.888 11.314 1.00 90.06 227 LEU A N 1
ATOM 1835 C CA . LEU A 1 227 ? -19.681 -18.519 11.894 1.00 90.06 227 LEU A CA 1
ATOM 1836 C C . LEU A 1 227 ? -19.796 -17.353 12.878 1.00 90.06 227 LEU A C 1
ATOM 1838 O O . LEU A 1 227 ? -19.147 -17.356 13.919 1.00 90.06 227 LEU A O 1
ATOM 1842 N N . ARG A 1 228 ? -20.645 -16.359 12.590 1.00 88.56 228 ARG A N 1
ATOM 1843 C CA . ARG A 1 228 ? -20.885 -15.251 13.529 1.00 88.56 228 ARG A CA 1
ATOM 1844 C C . ARG A 1 228 ? -21.467 -15.740 14.845 1.00 88.56 228 ARG A C 1
ATOM 1846 O O . ARG A 1 228 ? -21.064 -15.248 15.895 1.00 88.56 228 ARG A O 1
ATOM 1853 N N . ARG A 1 229 ? -22.419 -16.675 14.787 1.00 85.69 229 ARG A N 1
ATOM 1854 C CA . ARG A 1 229 ? -23.021 -17.276 15.979 1.00 85.69 229 ARG A CA 1
ATOM 1855 C C . ARG A 1 229 ? -21.971 -18.040 16.778 1.00 85.69 229 ARG A C 1
ATOM 1857 O O . ARG A 1 229 ? -21.863 -17.801 17.974 1.00 85.69 229 ARG A O 1
ATOM 1864 N N . ASP A 1 230 ? -21.174 -18.878 16.123 1.00 88.31 230 ASP A N 1
ATOM 1865 C CA . ASP A 1 230 ? -20.170 -19.707 16.796 1.00 88.31 230 ASP A CA 1
ATOM 1866 C C . ASP A 1 230 ? -19.068 -18.856 17.448 1.00 88.31 230 ASP A C 1
ATOM 1868 O O . ASP A 1 230 ? -18.709 -19.087 18.604 1.00 88.31 230 ASP A O 1
ATOM 1872 N N . ILE A 1 231 ? -18.596 -17.807 16.757 1.00 88.00 231 ILE A N 1
ATOM 1873 C CA . ILE A 1 231 ? -17.642 -16.832 17.312 1.00 88.00 231 ILE A CA 1
ATOM 1874 C C . ILE A 1 231 ? -18.241 -16.140 18.536 1.00 88.00 231 ILE A C 1
ATOM 1876 O O . ILE A 1 231 ? -17.606 -16.106 19.588 1.00 88.00 231 ILE A O 1
ATOM 1880 N N . LYS A 1 232 ? -19.468 -15.609 18.427 1.00 84.75 232 LYS A N 1
ATOM 1881 C CA . LYS A 1 232 ? -20.127 -14.951 19.561 1.00 84.75 232 LYS A CA 1
ATOM 1882 C C . LYS A 1 232 ? -20.263 -15.912 20.734 1.00 84.75 232 LYS A C 1
ATOM 1884 O O . LYS A 1 232 ? -19.780 -15.589 21.811 1.00 84.75 232 LYS A O 1
ATOM 1889 N N . ARG A 1 233 ? -20.809 -17.112 20.520 1.00 86.69 233 ARG A N 1
ATOM 1890 C CA . ARG A 1 233 ? -20.978 -18.141 21.557 1.00 86.69 233 ARG A CA 1
ATOM 1891 C C . ARG A 1 233 ? -19.665 -18.474 22.263 1.00 86.69 233 ARG A C 1
ATOM 1893 O O . ARG A 1 233 ? -19.655 -18.620 23.482 1.00 86.69 233 ARG A O 1
ATOM 1900 N N . HIS A 1 234 ? -18.557 -18.538 21.526 1.00 86.50 234 HIS A N 1
ATOM 1901 C CA . HIS A 1 234 ? -17.234 -18.738 22.111 1.00 86.50 234 HIS A CA 1
ATOM 1902 C C . HIS A 1 234 ? -16.792 -17.561 22.999 1.00 86.50 234 HIS A C 1
ATOM 1904 O O . HIS A 1 234 ? -16.259 -17.783 24.083 1.00 86.50 234 HIS A O 1
ATOM 1910 N N . LEU A 1 235 ? -17.041 -16.321 22.569 1.00 82.44 235 LEU A N 1
ATOM 1911 C CA . LEU A 1 235 ? -16.635 -15.112 23.293 1.00 82.44 235 LEU A CA 1
ATOM 1912 C C . LEU A 1 235 ? -17.476 -14.841 24.553 1.00 82.44 235 LEU A C 1
ATOM 1914 O O . LEU A 1 235 ? -16.918 -14.445 25.573 1.00 82.44 235 LEU A O 1
ATOM 1918 N N . CYS A 1 236 ? -18.799 -15.040 24.504 1.00 83.56 236 CYS A N 1
ATOM 1919 C CA . CYS A 1 236 ? -19.708 -14.713 25.616 1.00 83.56 236 CYS A CA 1
ATOM 1920 C C . CYS A 1 236 ? -20.179 -15.905 26.449 1.00 83.56 236 CYS A C 1
ATOM 1922 O O . CYS A 1 236 ? -20.676 -15.698 27.557 1.00 83.56 236 CYS A O 1
ATOM 1924 N N . GLY A 1 237 ? -20.040 -17.141 25.963 1.00 82.00 237 GLY A N 1
ATOM 1925 C CA . GLY A 1 237 ? -20.626 -18.310 26.623 1.00 82.00 237 GLY A CA 1
ATOM 1926 C C . GLY A 1 237 ? -20.123 -18.512 28.054 1.00 82.00 237 GLY A C 1
ATOM 1927 O O . GLY A 1 237 ? -20.900 -18.842 28.947 1.00 82.00 237 GLY A O 1
ATOM 1928 N N . THR A 1 238 ? -18.840 -18.247 28.301 1.00 82.88 238 THR A N 1
ATOM 1929 C CA . THR A 1 238 ? -18.246 -18.335 29.643 1.00 82.88 238 THR A CA 1
ATOM 1930 C C . THR A 1 238 ? -18.683 -17.199 30.566 1.00 82.88 238 THR A C 1
ATOM 1932 O O . THR A 1 238 ? -18.698 -17.392 31.777 1.00 82.88 238 THR A O 1
ATOM 1935 N N . LEU A 1 239 ? -19.058 -16.037 30.023 1.00 85.38 239 LEU A N 1
ATOM 1936 C CA . LEU A 1 239 ? -19.507 -14.881 30.803 1.00 85.38 239 LEU A CA 1
ATOM 1937 C C . LEU A 1 239 ? -20.936 -15.066 31.289 1.00 85.38 239 LEU A C 1
ATOM 1939 O O . LEU A 1 239 ? -21.212 -14.876 32.469 1.00 85.38 239 LEU A O 1
ATOM 1943 N N . LEU A 1 240 ? -21.838 -15.465 30.386 1.00 86.31 240 LEU A N 1
ATOM 1944 C CA . LEU A 1 240 ? -23.247 -15.642 30.726 1.00 86.31 240 LEU A CA 1
ATOM 1945 C C . LEU A 1 240 ? -23.423 -16.765 31.749 1.00 86.31 240 LEU A C 1
ATOM 1947 O O . LEU A 1 240 ? -24.129 -16.577 32.733 1.00 86.31 240 LEU A O 1
ATOM 1951 N N . LYS A 1 241 ? -22.712 -17.890 31.587 1.00 85.19 241 LYS A N 1
ATOM 1952 C CA . LYS A 1 241 ? -22.796 -19.035 32.511 1.00 85.19 241 LYS A CA 1
ATOM 1953 C C . LYS A 1 241 ? -22.277 -18.746 33.925 1.00 85.19 241 LYS A C 1
ATOM 1955 O O . LYS A 1 241 ? -22.536 -19.537 34.821 1.00 85.19 241 LYS A O 1
ATOM 1960 N N . ARG A 1 242 ? -21.578 -17.628 34.157 1.00 83.44 242 ARG A N 1
ATOM 1961 C CA . ARG A 1 242 ? -21.196 -17.202 35.517 1.00 83.44 242 ARG A CA 1
ATOM 1962 C C . ARG A 1 242 ? -22.348 -16.599 36.309 1.00 83.44 242 ARG A C 1
ATOM 1964 O O . ARG A 1 242 ? -22.267 -16.546 37.532 1.00 83.44 242 ARG A O 1
ATOM 1971 N N . VAL A 1 243 ? -23.401 -16.138 35.640 1.00 84.75 243 VAL A N 1
ATOM 1972 C CA . VAL A 1 243 ? -24.595 -15.631 36.315 1.00 84.75 243 VAL A CA 1
ATOM 1973 C C . VAL A 1 243 ? -25.468 -16.836 36.678 1.00 84.75 243 VAL A C 1
ATOM 1975 O O . VAL A 1 243 ? -25.945 -17.519 35.768 1.00 84.75 243 VAL A O 1
ATOM 1978 N N . PRO A 1 244 ? -25.744 -17.095 37.972 1.00 83.19 244 PRO A N 1
ATOM 1979 C CA . PRO A 1 244 ? -26.446 -18.311 38.404 1.00 83.19 244 PRO A CA 1
ATOM 1980 C C . PRO A 1 244 ? -27.826 -18.506 37.763 1.00 83.19 244 PRO A C 1
ATOM 1982 O O . PRO A 1 244 ? -28.301 -19.628 37.598 1.00 83.19 244 PRO A O 1
ATOM 1985 N N . VAL A 1 245 ? -28.486 -17.403 37.401 1.00 83.62 245 VAL A N 1
ATOM 1986 C CA . VAL A 1 245 ? -29.796 -17.423 36.744 1.00 83.62 245 VAL A CA 1
ATOM 1987 C C . VAL A 1 245 ? -29.690 -17.911 35.295 1.00 83.62 245 VAL A C 1
ATOM 1989 O O . VAL A 1 245 ? -30.554 -18.652 34.835 1.00 83.62 245 VAL A O 1
ATOM 1992 N N . PHE A 1 246 ? -28.626 -17.535 34.582 1.00 85.19 246 PHE A N 1
ATOM 1993 C CA . PHE A 1 246 ? -28.429 -17.884 33.173 1.00 85.19 246 PHE A CA 1
ATOM 1994 C C . PHE A 1 246 ? -27.876 -19.296 32.988 1.00 85.19 246 PHE A C 1
ATOM 1996 O O . PHE A 1 246 ? -28.148 -19.921 31.970 1.00 85.19 246 PHE A O 1
ATOM 2003 N N . GLU A 1 247 ? -27.163 -19.842 33.976 1.00 84.12 247 GLU A N 1
ATOM 2004 C CA . GLU A 1 247 ? -26.654 -21.221 33.936 1.00 84.12 247 GLU A CA 1
ATOM 2005 C C . GLU A 1 247 ? -27.768 -22.261 33.715 1.00 84.12 247 GLU A C 1
ATOM 2007 O O . GLU A 1 247 ? -27.551 -23.281 33.064 1.00 84.12 247 GLU A O 1
ATOM 2012 N N . LYS A 1 248 ? -28.975 -21.988 34.226 1.00 83.56 248 LYS A N 1
ATOM 2013 C CA . LYS A 1 248 ? -30.136 -22.887 34.142 1.00 83.56 248 LYS A CA 1
ATOM 2014 C C . LYS A 1 248 ? -31.046 -22.616 32.940 1.00 83.56 248 LYS A C 1
ATOM 2016 O O . LYS A 1 248 ? -32.071 -23.284 32.806 1.00 83.56 248 LYS A O 1
ATOM 2021 N N . MET A 1 249 ? -30.728 -21.623 32.109 1.00 84.44 249 MET A N 1
ATOM 2022 C CA . MET A 1 249 ? -31.532 -21.277 30.936 1.00 84.44 249 MET A CA 1
ATOM 2023 C C . MET A 1 249 ? -31.247 -22.210 29.758 1.00 84.44 249 MET A C 1
ATOM 2025 O O . MET A 1 249 ? -30.166 -22.783 29.646 1.00 84.44 249 MET A O 1
ATOM 2029 N N . ASP A 1 250 ? -32.228 -22.338 28.862 1.00 88.06 250 ASP A N 1
ATOM 2030 C CA . ASP A 1 250 ? -32.061 -23.109 27.631 1.00 88.06 250 ASP A CA 1
ATOM 2031 C C . ASP A 1 250 ? -30.962 -22.512 26.734 1.00 88.06 250 ASP A C 1
ATOM 2033 O O . ASP A 1 250 ? -30.796 -21.290 26.642 1.00 88.06 250 ASP A O 1
ATOM 2037 N N . GLU A 1 251 ? -30.230 -23.377 26.030 1.00 84.44 251 GLU A N 1
ATOM 2038 C CA . GLU A 1 251 ? -29.106 -22.974 25.176 1.00 84.44 251 GLU A CA 1
ATOM 2039 C C . GLU A 1 251 ? -29.564 -22.049 24.033 1.00 84.44 251 GLU A C 1
ATOM 2041 O O . GLU A 1 251 ? -28.802 -21.175 23.625 1.00 84.44 251 GLU A O 1
ATOM 2046 N N . GLN A 1 252 ? -30.816 -22.150 23.561 1.00 85.56 252 GLN A N 1
ATOM 2047 C CA . GLN A 1 252 ? -31.350 -21.221 22.553 1.00 85.56 252 GLN A CA 1
ATOM 2048 C C . GLN A 1 252 ? -31.483 -19.791 23.091 1.00 85.56 252 GLN A C 1
ATOM 2050 O O . GLN A 1 252 ? -31.213 -18.825 22.373 1.00 85.56 252 GLN A O 1
ATOM 2055 N N . LEU A 1 253 ? -31.882 -19.647 24.358 1.00 85.31 253 LEU A N 1
ATOM 2056 C CA . LEU A 1 253 ? -32.010 -18.345 25.008 1.00 85.31 253 LEU A CA 1
ATOM 2057 C C . LEU A 1 253 ? -30.628 -17.753 25.304 1.00 85.31 253 LEU A C 1
ATOM 2059 O O . LEU A 1 253 ? -30.407 -16.567 25.059 1.00 85.31 253 LEU A O 1
ATOM 2063 N N . LEU A 1 254 ? -29.679 -18.587 25.741 1.00 85.06 254 LEU A N 1
ATOM 2064 C CA . LEU A 1 254 ? -28.281 -18.185 25.909 1.00 85.06 254 LEU A CA 1
ATOM 2065 C C . LEU A 1 254 ? -27.661 -17.714 24.590 1.00 85.06 254 LEU A C 1
ATOM 2067 O O . LEU A 1 254 ? -27.025 -16.662 24.567 1.00 85.06 254 LEU A O 1
ATOM 2071 N N . ASP A 1 255 ? -27.894 -18.428 23.485 1.00 84.12 255 ASP A N 1
ATOM 2072 C CA . ASP A 1 255 ? -27.436 -18.025 22.151 1.00 84.12 255 ASP A CA 1
ATOM 2073 C C . ASP A 1 255 ? -28.048 -16.678 21.726 1.00 84.12 255 ASP A C 1
ATOM 2075 O O . ASP A 1 255 ? -27.346 -15.808 21.195 1.00 84.12 255 ASP A O 1
ATOM 2079 N N . ALA A 1 256 ? -29.339 -16.461 22.004 1.00 85.19 256 ALA A N 1
ATOM 2080 C CA . ALA A 1 256 ? -30.007 -15.188 21.739 1.00 85.19 256 ALA A CA 1
ATOM 2081 C C . ALA A 1 256 ? -29.392 -14.041 22.559 1.00 85.19 256 ALA A C 1
ATOM 2083 O O . ALA A 1 256 ? -29.061 -12.996 21.996 1.00 85.19 256 ALA A O 1
ATOM 2084 N N . MET A 1 257 ? -29.143 -14.243 23.854 1.00 85.31 257 MET A N 1
ATOM 2085 C CA . MET A 1 257 ? -28.474 -13.260 24.717 1.00 85.31 257 MET A CA 1
ATOM 2086 C C . MET A 1 257 ? -27.042 -12.970 24.257 1.00 85.31 257 MET A C 1
ATOM 2088 O O . MET A 1 257 ? -26.631 -11.812 24.168 1.00 85.31 257 MET A O 1
ATOM 2092 N N . CYS A 1 258 ? -26.304 -14.011 23.874 1.00 85.06 258 CYS A N 1
ATOM 2093 C CA . CYS A 1 258 ? -24.974 -13.908 23.288 1.00 85.06 258 CYS A CA 1
ATOM 2094 C C . CYS A 1 258 ? -24.957 -13.061 22.009 1.00 85.06 258 CYS A C 1
ATOM 2096 O O . CYS A 1 258 ? -24.004 -12.326 21.743 1.00 85.06 258 CYS A O 1
ATOM 2098 N N . SER A 1 259 ? -26.030 -13.116 21.218 1.00 81.62 259 SER A N 1
ATOM 2099 C CA . SER A 1 259 ? -26.173 -12.288 20.023 1.00 81.62 259 SER A CA 1
ATOM 2100 C C . SER A 1 259 ? -26.362 -10.794 20.335 1.00 81.62 259 SER A C 1
ATOM 2102 O O . SER A 1 259 ? -25.916 -9.963 19.534 1.00 81.62 259 SER A O 1
ATOM 2104 N N . CYS A 1 260 ? -26.950 -10.470 21.493 1.00 83.06 260 CYS A N 1
ATOM 2105 C CA . CYS A 1 260 ? -27.243 -9.113 21.959 1.00 83.06 260 CYS A CA 1
ATOM 2106 C C . CYS A 1 260 ? -26.061 -8.429 22.659 1.00 83.06 260 CYS A C 1
ATOM 2108 O O . CYS A 1 260 ? -26.023 -7.199 22.709 1.00 83.06 260 CYS A O 1
ATOM 2110 N N . LEU A 1 261 ? -25.096 -9.197 23.175 1.00 83.69 261 LEU A N 1
ATOM 2111 C CA . LEU A 1 261 ? -23.898 -8.653 23.814 1.00 83.69 261 LEU A CA 1
ATOM 2112 C C . LEU A 1 261 ? -23.051 -7.845 22.822 1.00 83.69 261 LEU A C 1
ATOM 2114 O O . LEU A 1 261 ? -22.802 -8.269 21.689 1.00 83.69 261 LEU A O 1
ATOM 2118 N N . LYS A 1 262 ? -22.588 -6.677 23.277 1.00 83.50 262 LYS A N 1
ATOM 2119 C CA . LYS A 1 262 ? -21.712 -5.772 22.527 1.00 83.50 262 LYS A CA 1
ATOM 2120 C C . LYS A 1 262 ? -20.469 -5.460 23.362 1.00 83.50 262 LYS A C 1
ATOM 2122 O O . LYS A 1 262 ? -20.620 -4.994 24.491 1.00 83.50 262 LYS A O 1
ATOM 2127 N N . PRO A 1 263 ? -19.250 -5.706 22.858 1.00 82.38 263 PRO A N 1
ATOM 2128 C CA . PRO A 1 263 ? -18.036 -5.343 23.572 1.00 82.38 263 PRO A CA 1
ATOM 2129 C C . PRO A 1 263 ? -17.869 -3.820 23.624 1.00 82.38 263 PRO A C 1
ATOM 2131 O O . PRO A 1 263 ? -17.802 -3.137 22.603 1.00 82.38 263 PRO A O 1
ATOM 2134 N N . VAL A 1 264 ? -17.727 -3.281 24.834 1.00 84.44 264 VAL A N 1
ATOM 2135 C CA . VAL A 1 264 ? -17.478 -1.853 25.069 1.00 84.44 264 VAL A CA 1
ATOM 2136 C C . VAL A 1 264 ? -16.115 -1.669 25.731 1.00 84.44 264 VAL A C 1
ATOM 2138 O O . VAL A 1 264 ? -15.692 -2.466 26.564 1.00 84.44 264 VAL A O 1
ATOM 2141 N N . LEU A 1 265 ? -15.407 -0.613 25.327 1.00 85.38 265 LEU A N 1
ATOM 2142 C CA . LEU A 1 265 ? -14.116 -0.225 25.888 1.00 85.38 265 LEU A CA 1
ATOM 2143 C C . LEU A 1 265 ? -14.298 1.025 26.742 1.00 85.38 265 LEU A C 1
ATOM 2145 O O . LEU A 1 265 ? -14.825 2.028 26.263 1.00 85.38 265 LEU A O 1
ATOM 2149 N N . TYR A 1 266 ? -13.781 0.989 27.961 1.00 85.06 266 TYR A N 1
ATOM 2150 C CA . TYR A 1 266 ? -13.737 2.134 28.858 1.00 85.06 266 TYR A CA 1
ATOM 2151 C C . TYR A 1 266 ? -12.281 2.416 29.244 1.00 85.06 266 TYR A C 1
ATOM 2153 O O . TYR A 1 266 ? -11.466 1.501 29.336 1.00 85.06 266 TYR A O 1
ATOM 2161 N N . THR A 1 267 ? -11.942 3.688 29.449 1.00 83.12 267 THR A N 1
ATOM 2162 C CA . THR A 1 267 ? -10.603 4.113 29.892 1.00 83.12 267 THR A CA 1
ATOM 2163 C C . THR A 1 267 ? -10.582 4.470 31.367 1.00 83.12 267 THR A C 1
ATOM 2165 O O . THR A 1 267 ? -11.611 4.841 31.933 1.00 83.12 267 THR A O 1
ATOM 2168 N N . ASP A 1 268 ? -9.393 4.490 31.958 1.00 77.62 268 ASP A N 1
ATOM 2169 C CA . ASP A 1 268 ? -9.157 4.948 33.327 1.00 77.62 268 ASP A CA 1
ATOM 2170 C C . ASP A 1 268 ? -9.846 6.282 33.634 1.00 77.62 268 ASP A C 1
ATOM 2172 O O . ASP A 1 268 ? -9.902 7.198 32.802 1.00 77.62 268 ASP A O 1
ATOM 2176 N N . ASN A 1 269 ? -10.352 6.404 34.864 1.00 71.19 269 ASN A N 1
ATOM 2177 C CA . ASN A 1 269 ? -11.089 7.574 35.349 1.00 71.19 269 ASN A CA 1
ATOM 2178 C C . ASN A 1 269 ? -12.375 7.898 34.569 1.00 71.19 269 ASN A C 1
ATOM 2180 O O . ASN A 1 269 ? -12.903 9.007 34.689 1.00 71.19 269 ASN A O 1
ATOM 2184 N N . SER A 1 270 ? -12.900 6.953 33.787 1.00 78.06 270 SER A N 1
ATOM 2185 C CA . SER A 1 270 ? -14.282 7.020 33.322 1.00 78.06 270 SER A CA 1
ATOM 2186 C C . SER A 1 270 ? -15.234 6.540 34.420 1.00 78.06 270 SER A C 1
ATOM 2188 O O . SER A 1 270 ? -14.951 5.587 35.149 1.00 78.06 270 SER A O 1
ATOM 2190 N N . PHE A 1 271 ? -16.349 7.254 34.551 1.00 81.00 271 PHE A N 1
ATOM 2191 C CA . PHE A 1 271 ? -17.502 6.810 35.322 1.00 81.00 271 PHE A CA 1
ATOM 2192 C C . PHE A 1 271 ? -18.422 6.092 34.347 1.00 81.00 271 PHE A C 1
ATOM 2194 O O . PHE A 1 271 ? -18.793 6.686 33.334 1.00 81.00 271 PHE A O 1
ATOM 2201 N N . ILE A 1 272 ? -18.715 4.827 34.626 1.00 82.88 272 ILE A N 1
ATOM 2202 C CA . ILE A 1 272 ? -19.594 4.008 33.791 1.00 82.88 272 ILE A CA 1
ATOM 2203 C C . ILE A 1 272 ? -21.044 4.302 34.173 1.00 82.88 272 ILE A C 1
ATOM 2205 O O . ILE A 1 272 ? -21.839 4.666 33.318 1.00 82.88 272 ILE A O 1
ATOM 2209 N N . PHE A 1 273 ? -21.327 4.268 35.475 1.00 81.75 273 PHE A N 1
ATOM 2210 C CA . PHE A 1 273 ? -22.594 4.693 36.057 1.00 81.75 273 PHE A CA 1
ATOM 2211 C C . PHE A 1 273 ? -22.339 5.511 37.317 1.00 81.75 273 PHE A C 1
ATOM 2213 O O . PHE A 1 273 ? -21.362 5.266 38.036 1.00 81.75 273 PHE A O 1
ATOM 2220 N N . ARG A 1 274 ? -23.213 6.472 37.599 1.00 79.12 274 ARG A N 1
ATOM 2221 C CA . ARG A 1 274 ? -23.253 7.195 38.869 1.00 79.12 274 ARG A CA 1
ATOM 2222 C C . ARG A 1 274 ? -24.414 6.685 39.705 1.00 79.12 274 ARG A C 1
ATOM 2224 O O . ARG A 1 274 ? -25.430 6.240 39.183 1.00 79.12 274 ARG A O 1
ATOM 2231 N N . GLU A 1 275 ? -24.252 6.756 41.018 1.00 73.25 275 GLU A N 1
ATOM 2232 C CA . GLU A 1 275 ? -25.343 6.433 41.931 1.00 73.25 275 GLU A CA 1
ATOM 2233 C C . GLU A 1 275 ? -26.568 7.311 41.622 1.00 73.25 275 GLU A C 1
ATOM 2235 O O . GLU A 1 275 ? -26.454 8.533 41.504 1.00 73.25 275 GLU A O 1
ATOM 2240 N N . GLY A 1 276 ? -27.727 6.675 41.450 1.00 69.25 276 GLY A N 1
ATOM 2241 C CA . GLY A 1 276 ? -28.972 7.328 41.044 1.00 69.25 276 GLY A CA 1
ATOM 2242 C C . GLY A 1 276 ? -29.235 7.382 39.534 1.00 69.25 276 GLY A C 1
ATOM 2243 O O . GLY A 1 276 ? -30.357 7.752 39.165 1.00 69.25 276 GLY A O 1
ATOM 2244 N N . ASP A 1 277 ? -28.270 7.001 38.685 1.00 74.50 277 ASP A N 1
ATOM 2245 C CA . ASP A 1 277 ? -28.475 6.847 37.238 1.00 74.50 277 ASP A CA 1
ATOM 2246 C C . ASP A 1 277 ? -29.387 5.639 36.950 1.00 74.50 277 ASP A C 1
ATOM 2248 O O . ASP A 1 277 ? -29.325 4.642 37.684 1.00 74.50 277 ASP A O 1
ATOM 2252 N N . PRO A 1 278 ? -30.233 5.700 35.902 1.00 74.56 278 PRO A N 1
ATOM 2253 C CA . PRO A 1 278 ? -30.997 4.544 35.454 1.00 74.56 278 PRO A CA 1
ATOM 2254 C C . PRO A 1 278 ? -30.049 3.425 34.991 1.00 74.56 278 PRO A C 1
ATOM 2256 O O . PRO A 1 278 ? -29.090 3.665 34.255 1.00 74.56 278 PRO A O 1
ATOM 2259 N N . VAL A 1 279 ? -30.296 2.203 35.458 1.00 72.62 279 VAL A N 1
ATOM 2260 C CA . VAL A 1 279 ? -29.599 0.994 35.023 1.00 72.62 279 VAL A CA 1
ATOM 2261 C C . VAL A 1 279 ? -30.368 0.446 33.837 1.00 72.62 279 VAL A C 1
ATOM 2263 O O . VAL A 1 279 ? -31.410 -0.169 34.023 1.00 72.62 279 VAL A O 1
ATOM 2266 N N . ASP A 1 280 ? -29.858 0.666 32.632 1.00 78.81 280 ASP A N 1
ATOM 2267 C CA . ASP A 1 280 ? -30.508 0.184 31.406 1.00 78.81 280 ASP A CA 1
ATOM 2268 C C . ASP A 1 280 ? -29.778 -1.032 30.808 1.00 78.81 280 ASP A C 1
ATOM 2270 O O . ASP A 1 280 ? -30.291 -1.709 29.918 1.00 78.81 280 ASP A O 1
ATOM 2274 N N . GLU A 1 281 ? -28.568 -1.323 31.296 1.00 83.38 281 GLU A N 1
ATOM 2275 C CA . GLU A 1 281 ? -27.677 -2.334 30.732 1.00 83.38 281 GLU A CA 1
ATOM 2276 C C . GLU A 1 281 ? -26.946 -3.124 31.829 1.00 83.38 281 GLU A C 1
ATOM 2278 O O . GLU A 1 281 ? -26.513 -2.570 32.841 1.00 83.38 281 GLU A O 1
ATOM 2283 N N . MET A 1 282 ? -26.771 -4.429 31.600 1.00 85.44 282 MET A N 1
ATOM 2284 C CA . MET A 1 282 ? -25.938 -5.304 32.429 1.00 85.44 282 MET A CA 1
ATOM 2285 C C . MET A 1 282 ? -24.530 -5.389 31.830 1.00 85.44 282 MET A C 1
ATOM 2287 O O . MET A 1 282 ? -24.371 -5.591 30.624 1.00 85.44 282 MET A O 1
ATOM 2291 N N . LEU A 1 283 ? -23.500 -5.263 32.667 1.00 87.19 283 LEU A N 1
ATOM 2292 C CA . LEU A 1 283 ? -22.103 -5.245 32.235 1.00 87.19 283 LEU A CA 1
ATOM 2293 C C . LEU A 1 283 ? -21.362 -6.496 32.690 1.00 87.19 283 LEU A C 1
ATOM 2295 O O . LEU A 1 283 ? -21.407 -6.859 33.862 1.00 87.19 283 LEU A O 1
ATOM 2299 N N . PHE A 1 284 ? -20.604 -7.092 31.772 1.00 88.88 284 PHE A N 1
ATOM 2300 C CA . PHE A 1 284 ? -19.707 -8.215 32.035 1.00 88.88 284 PHE A CA 1
ATOM 2301 C C . PHE A 1 284 ? -18.263 -7.760 31.867 1.00 88.88 284 PHE A C 1
ATOM 2303 O O . PHE A 1 284 ? -17.886 -7.228 30.818 1.00 88.88 284 PHE A O 1
ATOM 2310 N N . ILE A 1 285 ? -17.435 -7.965 32.887 1.00 89.06 285 ILE A N 1
ATOM 2311 C CA . ILE A 1 285 ? -16.049 -7.504 32.865 1.00 89.06 285 ILE A CA 1
ATOM 2312 C C . ILE A 1 285 ? -15.200 -8.544 32.146 1.00 89.06 285 ILE A C 1
ATOM 2314 O O . ILE A 1 285 ? -14.867 -9.581 32.701 1.00 89.06 285 ILE A O 1
ATOM 2318 N N . MET A 1 286 ? -14.800 -8.265 30.911 1.00 85.25 286 MET A N 1
ATOM 2319 C CA . MET A 1 286 ? -13.898 -9.159 30.172 1.00 85.25 286 MET A CA 1
ATOM 2320 C C . MET A 1 286 ? -12.458 -9.087 30.678 1.00 85.25 286 MET A C 1
ATOM 2322 O O . MET A 1 286 ? -11.767 -10.097 30.799 1.00 85.25 286 MET A O 1
ATOM 2326 N N . LYS A 1 287 ? -11.986 -7.866 30.934 1.00 85.00 287 LYS A N 1
ATOM 2327 C CA . LYS A 1 287 ? -10.595 -7.551 31.261 1.00 85.00 287 LYS A CA 1
ATOM 2328 C C . LYS A 1 287 ? -10.545 -6.226 32.018 1.00 85.00 287 LYS A C 1
ATOM 2330 O O . LYS A 1 287 ? -11.325 -5.323 31.729 1.00 85.00 287 LYS A O 1
ATOM 2335 N N . GLY A 1 288 ? -9.595 -6.105 32.942 1.00 85.50 288 GLY A N 1
ATOM 2336 C CA . GLY A 1 288 ? -9.413 -4.914 33.774 1.00 85.50 288 GLY A CA 1
ATOM 2337 C C . GLY A 1 288 ? -10.127 -5.019 35.118 1.00 85.50 288 GLY A C 1
ATOM 2338 O O . GLY A 1 288 ? -10.511 -6.114 35.538 1.00 85.50 288 GLY A O 1
ATOM 2339 N N . LYS A 1 289 ? -10.253 -3.878 35.802 1.00 85.25 289 LYS A N 1
ATOM 2340 C CA . LYS A 1 289 ? -10.910 -3.781 37.105 1.00 85.25 289 LYS A CA 1
ATOM 2341 C C . LYS A 1 289 ? -11.842 -2.579 37.155 1.00 85.25 289 LYS A C 1
ATOM 2343 O O . LYS A 1 289 ? -11.576 -1.523 36.578 1.00 85.25 289 LYS A O 1
ATOM 2348 N N . ILE A 1 290 ? -12.938 -2.735 37.879 1.00 86.31 290 ILE A N 1
ATOM 2349 C CA . ILE A 1 290 ? -13.913 -1.673 38.110 1.00 86.31 290 ILE A CA 1
ATOM 2350 C C . ILE A 1 290 ? -14.059 -1.496 39.614 1.00 86.31 290 ILE A C 1
ATOM 2352 O O . ILE A 1 290 ? -14.278 -2.452 40.344 1.00 86.31 290 ILE A O 1
ATOM 2356 N N . LEU A 1 291 ? -13.938 -0.263 40.084 1.00 83.50 291 LEU A N 1
ATOM 2357 C CA . LEU A 1 291 ? -14.250 0.119 41.448 1.00 83.50 291 LEU A CA 1
ATOM 2358 C C . LEU A 1 291 ? -15.736 0.464 41.541 1.00 83.50 291 LEU A C 1
ATOM 2360 O O . LEU A 1 291 ? -16.207 1.422 40.926 1.00 83.50 291 LEU A O 1
ATOM 2364 N N . THR A 1 292 ? -16.463 -0.304 42.337 1.00 81.69 292 THR A N 1
ATOM 2365 C CA . THR A 1 292 ? -17.814 0.040 42.781 1.00 81.69 292 THR A CA 1
ATOM 2366 C C . THR A 1 292 ? -17.708 0.857 44.063 1.00 81.69 292 THR A C 1
ATOM 2368 O O . THR A 1 292 ? -16.914 0.519 44.939 1.00 81.69 292 THR A O 1
ATOM 2371 N N . ILE A 1 293 ? -18.476 1.937 44.179 1.00 81.25 293 ILE A N 1
ATOM 2372 C CA . ILE A 1 293 ? -18.551 2.773 45.384 1.00 81.25 293 ILE A CA 1
ATOM 2373 C C . ILE A 1 293 ? -20.021 2.943 45.737 1.00 81.25 293 ILE A C 1
ATOM 2375 O O . ILE A 1 293 ? -20.799 3.367 44.890 1.00 81.25 293 ILE A O 1
ATOM 2379 N N . THR A 1 294 ? -20.405 2.632 46.969 1.00 74.19 294 THR A N 1
ATOM 2380 C CA . THR A 1 294 ? -21.802 2.698 47.423 1.00 74.19 294 THR A CA 1
ATOM 2381 C C . THR A 1 294 ? -21.908 3.626 48.618 1.00 74.19 294 THR A C 1
ATOM 2383 O O . THR A 1 294 ? -21.097 3.498 49.541 1.00 74.19 294 THR A O 1
ATOM 2386 N N . THR A 1 295 ? -22.916 4.498 48.661 1.00 68.75 295 THR A N 1
ATOM 2387 C CA . THR A 1 295 ? -23.137 5.371 49.829 1.00 68.75 295 THR A CA 1
ATOM 2388 C C . THR A 1 295 ? -24.132 4.812 50.854 1.00 68.75 295 THR A C 1
ATOM 2390 O O . THR A 1 295 ? -24.528 5.532 51.768 1.00 68.75 295 THR A O 1
ATOM 2393 N N . ASN A 1 296 ? -24.509 3.524 50.751 1.00 60.09 296 ASN A N 1
ATOM 2394 C CA . ASN A 1 296 ? -25.393 2.812 51.692 1.00 60.09 296 ASN A CA 1
ATOM 2395 C C . ASN A 1 296 ? -26.578 3.676 52.182 1.00 60.09 296 ASN A C 1
ATOM 2397 O O . ASN A 1 296 ? -26.815 3.801 53.383 1.00 60.09 296 ASN A O 1
ATOM 2401 N N . GLY A 1 297 ? -27.313 4.305 51.260 1.00 54.69 297 GLY A N 1
ATOM 2402 C CA . GLY A 1 297 ? -28.568 4.985 51.598 1.00 54.69 297 GLY A CA 1
ATOM 2403 C C . GLY A 1 297 ? -28.429 6.268 52.428 1.00 54.69 297 GLY A C 1
ATOM 2404 O O . GLY A 1 297 ? -29.342 6.596 53.181 1.00 54.69 297 GLY A O 1
ATOM 2405 N N . GLY A 1 298 ? -27.326 7.014 52.298 1.00 52.75 298 GLY A N 1
ATOM 2406 C CA . GLY A 1 298 ? -27.244 8.398 52.792 1.00 52.75 298 GLY A CA 1
ATOM 2407 C C . GLY A 1 298 ? -26.714 8.582 54.218 1.00 52.75 298 GLY A C 1
ATOM 2408 O O . GLY A 1 298 ? -26.739 9.697 54.738 1.00 52.75 298 GLY A O 1
ATOM 2409 N N . GLY A 1 299 ? -26.187 7.531 54.853 1.00 51.81 299 GLY A N 1
ATOM 2410 C CA . GLY A 1 299 ? -25.426 7.668 56.097 1.00 51.81 299 GLY A CA 1
ATOM 2411 C C . GLY A 1 299 ? -24.052 8.283 55.821 1.00 51.81 299 GLY A C 1
ATOM 2412 O O . GLY A 1 299 ? -23.203 7.653 55.196 1.00 51.81 299 GLY A O 1
ATOM 2413 N N . THR A 1 300 ? -23.810 9.499 56.308 1.00 50.88 300 THR A N 1
ATOM 2414 C CA . THR A 1 300 ? -22.656 10.379 56.022 1.00 50.88 300 THR A CA 1
ATOM 2415 C C . THR A 1 300 ? -21.253 9.844 56.374 1.00 50.88 300 THR A C 1
ATOM 2417 O O . THR A 1 300 ? -20.297 10.614 56.344 1.00 50.88 300 THR A O 1
ATOM 2420 N N . SER A 1 301 ? -21.069 8.556 56.686 1.00 53.38 301 SER A N 1
ATOM 2421 C CA . SER A 1 301 ? -19.787 8.044 57.194 1.00 53.38 301 SER A CA 1
ATOM 2422 C C . SER A 1 301 ? -19.380 6.625 56.764 1.00 53.38 301 SER A C 1
ATOM 2424 O O . SER A 1 301 ? -18.375 6.128 57.274 1.00 53.38 301 SER A O 1
ATOM 2426 N N . PHE A 1 302 ? -20.078 5.970 55.826 1.00 53.69 302 PHE A N 1
ATOM 2427 C CA . PHE A 1 302 ? -19.682 4.633 55.348 1.00 53.69 302 PHE A CA 1
ATOM 2428 C C . PHE A 1 302 ? -19.639 4.560 53.818 1.00 53.69 302 PHE A C 1
ATOM 2430 O O . PHE A 1 302 ? -20.660 4.379 53.161 1.00 53.69 302 PHE A O 1
ATOM 2437 N N . PHE A 1 303 ? -18.434 4.669 53.253 1.00 62.81 303 PHE A N 1
ATOM 2438 C CA . PHE A 1 303 ? -18.175 4.349 51.850 1.00 62.81 303 PHE A CA 1
ATOM 2439 C C . PHE A 1 303 ? -17.732 2.891 51.759 1.00 62.81 303 PHE A C 1
ATOM 2441 O O . PHE A 1 303 ? -16.619 2.558 52.163 1.00 62.81 303 PHE A O 1
ATOM 2448 N N . ASN A 1 304 ? -18.585 2.024 51.218 1.00 69.56 304 ASN A N 1
ATOM 2449 C CA . ASN A 1 304 ? -18.145 0.693 50.812 1.00 69.56 304 ASN A CA 1
ATOM 2450 C C . ASN A 1 304 ? -17.601 0.785 49.391 1.00 69.56 304 ASN A C 1
ATOM 2452 O O . ASN A 1 304 ? -18.272 1.294 48.490 1.00 69.56 304 ASN A O 1
ATOM 2456 N N . SER A 1 305 ? -16.380 0.293 49.202 1.00 78.19 305 SER A N 1
ATOM 2457 C CA . SER A 1 305 ? -15.754 0.221 47.890 1.00 78.19 305 SER A CA 1
ATOM 2458 C C . SER A 1 305 ? -15.278 -1.196 47.610 1.00 78.19 305 SER A C 1
ATOM 2460 O O . SER A 1 305 ? -14.528 -1.753 48.412 1.00 78.19 305 SER A O 1
ATOM 2462 N N . VAL A 1 306 ? -15.712 -1.774 46.492 1.00 82.25 306 VAL A N 1
ATOM 2463 C CA . VAL A 1 306 ? -15.370 -3.147 46.095 1.00 82.25 306 VAL A CA 1
ATOM 2464 C C . VAL A 1 306 ? -14.821 -3.132 44.678 1.00 82.25 306 VAL A C 1
ATOM 2466 O O . VAL A 1 306 ? -15.386 -2.484 43.794 1.00 82.25 306 VAL A O 1
ATOM 2469 N N . TYR A 1 307 ? -13.721 -3.849 44.466 1.00 84.50 307 TYR A N 1
ATOM 2470 C CA . TYR A 1 307 ? -13.154 -4.064 43.141 1.00 84.50 307 TYR A CA 1
ATOM 2471 C C . TYR A 1 307 ? -13.814 -5.270 42.481 1.00 84.50 307 TYR A C 1
ATOM 2473 O O . TYR A 1 307 ? -13.759 -6.371 43.021 1.00 84.50 307 TYR A O 1
ATOM 2481 N N . LEU A 1 308 ? -14.393 -5.049 41.308 1.00 86.25 308 LEU A N 1
ATOM 2482 C CA . LEU A 1 308 ? -14.827 -6.089 40.389 1.00 86.25 308 LEU A CA 1
ATOM 2483 C C . LEU A 1 308 ? -13.699 -6.375 39.396 1.00 86.25 308 LEU A C 1
ATOM 2485 O O . LEU A 1 308 ? -13.092 -5.451 38.844 1.00 86.25 308 LEU A O 1
ATOM 2489 N N . MET A 1 309 ? -13.418 -7.651 39.187 1.00 88.69 309 MET A N 1
ATOM 2490 C CA . MET A 1 309 ? -12.312 -8.176 38.395 1.00 88.69 309 MET A CA 1
ATOM 2491 C C . MET A 1 309 ? -12.829 -8.848 37.116 1.00 88.69 309 MET A C 1
ATOM 2493 O O . MET A 1 309 ? -14.029 -8.925 36.855 1.00 88.69 309 MET A O 1
ATOM 2497 N N . ALA A 1 310 ? -11.909 -9.353 36.292 1.00 86.50 310 ALA A N 1
ATOM 2498 C CA . ALA A 1 310 ? -12.260 -10.090 35.085 1.00 86.50 310 ALA A CA 1
ATOM 2499 C C . ALA A 1 310 ? -13.170 -11.301 35.384 1.00 86.50 310 ALA A C 1
ATOM 2501 O O . ALA A 1 310 ? -12.828 -12.219 36.134 1.00 86.50 310 ALA A O 1
ATOM 2502 N N . GLY A 1 311 ? -14.320 -11.290 34.722 1.00 82.31 311 GLY A N 1
ATOM 2503 C CA . GLY A 1 311 ? -15.399 -12.256 34.784 1.00 82.31 311 GLY A CA 1
ATOM 2504 C C . GLY A 1 311 ? -16.401 -12.027 35.918 1.00 82.31 311 GLY A C 1
ATOM 2505 O O . GLY A 1 311 ? -17.275 -12.875 36.094 1.00 82.31 311 GLY A O 1
ATOM 2506 N N . ASP A 1 312 ? -16.298 -10.913 36.644 1.00 87.62 312 ASP A N 1
ATOM 2507 C CA . ASP A 1 312 ? -17.399 -10.384 37.452 1.00 87.62 312 ASP A CA 1
ATOM 2508 C C . ASP A 1 312 ? -18.383 -9.605 36.559 1.00 87.62 312 ASP A C 1
ATOM 2510 O O . ASP A 1 312 ? -18.094 -9.286 35.397 1.00 87.62 312 ASP A O 1
ATOM 2514 N N . PHE A 1 313 ? -19.561 -9.290 37.094 1.00 86.94 313 PHE A N 1
ATOM 2515 C CA . PHE A 1 313 ? -20.604 -8.543 36.393 1.00 86.94 313 PHE A CA 1
ATOM 2516 C C . PHE A 1 313 ? -21.245 -7.479 37.295 1.00 86.94 313 PHE A C 1
ATOM 2518 O O . PHE A 1 313 ? -21.054 -7.475 38.509 1.00 86.94 313 PHE A O 1
ATOM 2525 N N . CYS A 1 314 ? -21.977 -6.543 36.691 1.00 84.19 314 CYS A N 1
ATOM 2526 C CA . CYS A 1 314 ? -22.740 -5.508 37.389 1.00 84.19 314 CYS A CA 1
ATOM 2527 C C . CYS A 1 314 ? -24.069 -5.231 36.666 1.00 84.19 314 CYS A C 1
ATOM 2529 O O . CYS A 1 314 ? -24.198 -5.536 35.479 1.00 84.19 314 CYS A O 1
ATOM 2531 N N . GLY A 1 315 ? -25.042 -4.645 37.370 1.00 78.88 315 GLY A N 1
ATOM 2532 C CA . GLY A 1 315 ? -26.406 -4.435 36.875 1.00 78.88 315 GLY A CA 1
ATOM 2533 C C . GLY A 1 315 ? -27.326 -5.623 37.152 1.00 78.88 315 GLY A C 1
ATOM 2534 O O . GLY A 1 315 ? -28.293 -5.841 36.433 1.00 78.88 315 GLY A O 1
ATOM 2535 N N . GLU A 1 316 ? -27.021 -6.423 38.172 1.00 77.06 316 GLU A N 1
ATOM 2536 C CA . GLU A 1 316 ? -27.852 -7.553 38.605 1.00 77.06 316 GLU A CA 1
ATOM 2537 C C . GLU A 1 316 ? -29.226 -7.116 39.126 1.00 77.06 316 GLU A C 1
ATOM 2539 O O . GLU A 1 316 ? -30.179 -7.893 39.068 1.00 77.06 316 GLU A O 1
ATOM 2544 N N . GLU A 1 317 ? -29.357 -5.849 39.533 1.00 72.88 317 GLU A N 1
ATOM 2545 C CA . GLU A 1 317 ? -30.625 -5.231 39.915 1.00 72.88 317 GLU A CA 1
ATOM 2546 C C . GLU A 1 317 ? -31.666 -5.302 38.780 1.00 72.88 317 GLU A C 1
ATOM 2548 O O . GLU A 1 317 ? -32.862 -5.468 39.042 1.00 72.88 317 GLU A O 1
ATOM 2553 N N . LEU A 1 318 ? -31.214 -5.268 37.518 1.00 77.62 318 LEU A N 1
ATOM 2554 C CA . LEU A 1 318 ? -32.069 -5.456 36.344 1.00 77.62 318 LEU A CA 1
ATOM 2555 C C . LEU A 1 318 ? -32.663 -6.861 36.271 1.00 77.62 318 LEU A C 1
ATOM 2557 O O . LEU A 1 318 ? -33.795 -7.019 35.822 1.00 77.62 318 LEU A O 1
ATOM 2561 N N . LEU A 1 319 ? -31.925 -7.884 36.710 1.00 76.75 319 LEU A N 1
ATOM 2562 C CA . LEU A 1 319 ? -32.415 -9.262 36.692 1.00 76.75 319 LEU A CA 1
ATOM 2563 C C . LEU A 1 319 ? -33.519 -9.449 37.716 1.00 76.75 319 LEU A C 1
ATOM 2565 O O . LEU A 1 319 ? -34.553 -10.023 37.393 1.00 76.75 319 LEU A O 1
ATOM 2569 N N . THR A 1 320 ? -33.337 -8.916 38.925 1.00 70.31 320 THR A N 1
ATOM 2570 C CA . THR A 1 320 ? -34.403 -8.906 39.933 1.00 70.31 320 THR A CA 1
ATOM 2571 C C . THR A 1 320 ? -35.645 -8.174 39.436 1.00 70.31 320 THR A C 1
ATOM 2573 O O . THR A 1 320 ? -36.747 -8.665 39.641 1.00 70.31 320 THR A O 1
ATOM 2576 N N . TRP A 1 321 ? -35.484 -7.056 38.725 1.00 69.12 321 TRP A N 1
ATOM 2577 C CA . TRP A 1 321 ? -36.614 -6.287 38.202 1.00 69.12 321 TRP A CA 1
ATOM 2578 C C . TRP A 1 321 ? -37.323 -6.975 37.027 1.00 69.12 321 TRP A C 1
ATOM 2580 O O . TRP A 1 321 ? -38.546 -6.944 36.939 1.00 69.12 321 TRP A O 1
ATOM 2590 N N . ALA A 1 322 ? -36.571 -7.635 36.140 1.00 70.19 322 ALA A N 1
ATOM 2591 C CA . ALA A 1 322 ? -37.117 -8.345 34.984 1.00 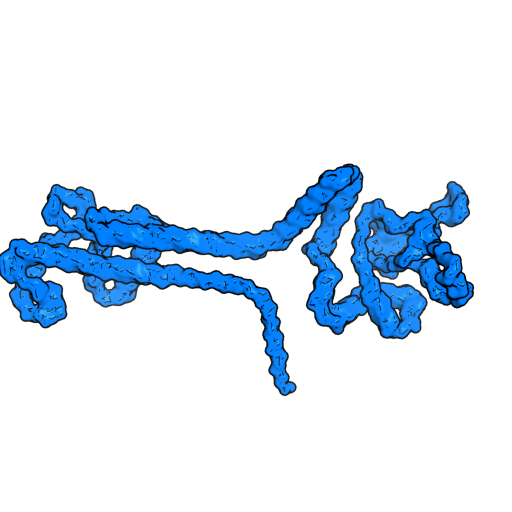70.19 322 ALA A CA 1
ATOM 2592 C C . ALA A 1 322 ? -37.777 -9.688 35.342 1.00 70.19 322 ALA A C 1
ATOM 2594 O O . ALA A 1 322 ? -38.642 -10.158 34.603 1.00 70.19 322 ALA A O 1
ATOM 2595 N N . LEU A 1 323 ? -37.354 -10.326 36.439 1.00 70.81 323 LEU A N 1
ATOM 2596 C CA . LEU A 1 323 ? -37.824 -11.653 36.851 1.00 70.81 323 LEU A CA 1
ATOM 2597 C C . LEU A 1 323 ? -38.923 -11.613 37.919 1.00 70.81 323 LEU A C 1
ATOM 2599 O O . LEU A 1 323 ? -39.493 -12.665 38.209 1.00 70.81 323 LEU A O 1
ATOM 2603 N N . ASP A 1 324 ? -39.236 -10.448 38.495 1.00 66.00 324 ASP A N 1
ATOM 2604 C CA . ASP A 1 324 ? -40.314 -10.307 39.478 1.00 66.00 324 ASP A CA 1
ATOM 2605 C C . ASP A 1 324 ? -41.702 -10.311 38.795 1.00 66.00 324 ASP A C 1
ATOM 2607 O O . ASP A 1 324 ? -42.054 -9.365 38.080 1.00 66.00 324 ASP A O 1
ATOM 2611 N N . PRO A 1 325 ? -42.544 -11.338 39.031 1.00 53.84 325 PRO A N 1
ATOM 2612 C CA . PRO A 1 325 ? -43.872 -11.430 38.430 1.00 53.84 325 PRO A CA 1
ATOM 2613 C C . PRO A 1 325 ? -44.839 -10.332 38.899 1.00 53.84 325 PRO A C 1
ATOM 2615 O O . PRO A 1 325 ? -45.843 -10.076 38.234 1.00 53.84 325 PRO A O 1
ATOM 2618 N N . THR A 1 326 ? -44.575 -9.694 40.045 1.00 55.06 326 THR A N 1
ATOM 2619 C CA . THR A 1 326 ? -45.478 -8.706 40.659 1.00 55.06 326 THR A CA 1
ATOM 2620 C C . THR A 1 326 ? -45.369 -7.306 40.051 1.00 55.06 326 THR A C 1
ATOM 2622 O O . THR A 1 326 ? -46.279 -6.496 40.227 1.00 55.06 326 THR A O 1
ATOM 2625 N N . LEU A 1 327 ? -44.316 -7.035 39.271 1.00 49.75 327 LEU A N 1
ATOM 2626 C CA . LEU A 1 327 ? -44.081 -5.750 38.599 1.00 49.75 327 LEU A CA 1
ATOM 2627 C C . LEU A 1 327 ? -44.612 -5.706 37.151 1.00 49.75 327 LEU A C 1
ATOM 2629 O O . LEU A 1 327 ? -44.733 -4.629 36.563 1.00 49.75 327 LEU A O 1
ATOM 2633 N N . LEU A 1 328 ? -45.023 -6.849 36.588 1.00 46.06 328 LEU A N 1
ATOM 2634 C CA . LEU A 1 328 ? -45.637 -6.961 35.254 1.00 46.06 328 LEU A CA 1
ATOM 2635 C C . LEU A 1 328 ? -46.932 -6.137 35.050 1.00 46.06 328 LEU A C 1
ATOM 2637 O O . LEU A 1 328 ? -47.140 -5.650 33.941 1.00 46.06 328 LEU A O 1
ATOM 2641 N N . PRO A 1 329 ? -47.804 -5.906 36.054 1.00 44.81 329 PRO A N 1
ATOM 2642 C CA . PRO A 1 329 ? -48.954 -5.007 35.897 1.00 44.81 329 PRO A CA 1
ATOM 2643 C C . PRO A 1 329 ? -48.572 -3.514 35.872 1.00 44.81 329 PRO A C 1
ATOM 2645 O O . PRO A 1 329 ? -49.323 -2.706 35.330 1.00 44.81 329 PRO A O 1
ATOM 2648 N N . ALA A 1 330 ? -47.409 -3.132 36.421 1.00 42.69 330 ALA A N 1
ATOM 2649 C CA . ALA A 1 330 ? -46.908 -1.750 36.430 1.00 42.69 330 ALA A CA 1
ATOM 2650 C C . ALA A 1 330 ? -46.188 -1.354 35.122 1.00 42.69 330 ALA A C 1
ATOM 2652 O O . ALA A 1 330 ? -45.963 -0.167 34.866 1.00 42.69 330 ALA A O 1
ATOM 2653 N N . PHE A 1 331 ? -45.893 -2.338 34.263 1.00 41.38 331 PHE A N 1
ATOM 2654 C CA . PHE A 1 331 ? -45.225 -2.188 32.962 1.00 41.38 331 PHE A CA 1
ATOM 2655 C C . PHE A 1 331 ? -45.939 -1.207 32.013 1.00 41.38 331 PHE A C 1
ATOM 2657 O O . PHE A 1 331 ? -45.306 -0.619 31.141 1.00 41.38 331 PHE A O 1
ATOM 2664 N N . LEU A 1 332 ? -47.252 -1.008 32.186 1.00 45.31 332 LEU A N 1
ATOM 2665 C CA . LEU A 1 332 ? -48.079 -0.162 31.317 1.00 45.31 332 LEU A CA 1
ATOM 2666 C C . LEU A 1 332 ? -48.340 1.251 31.865 1.00 45.31 332 LEU A C 1
ATOM 2668 O O . LEU A 1 332 ? -48.847 2.089 31.122 1.00 45.31 332 LEU A O 1
ATOM 2672 N N . SER A 1 333 ? -48.011 1.544 33.131 1.00 39.56 333 SER A N 1
ATOM 2673 C CA . SER A 1 333 ? -48.456 2.789 33.784 1.00 39.56 333 SER A CA 1
ATOM 2674 C C . SER A 1 333 ? -47.368 3.822 34.094 1.00 39.56 333 SER A C 1
ATOM 2676 O O . SER A 1 333 ? -47.733 4.981 34.277 1.00 39.56 333 SER A O 1
ATOM 2678 N N . ARG A 1 334 ? -46.077 3.447 34.128 1.00 42.03 334 ARG A N 1
ATOM 2679 C CA . ARG A 1 334 ? -44.858 4.305 34.117 1.00 42.03 334 ARG A CA 1
ATOM 2680 C C . ARG A 1 334 ? -43.703 3.500 34.732 1.00 42.03 334 ARG A C 1
ATOM 2682 O O . ARG A 1 334 ? -43.796 3.192 35.918 1.00 42.03 334 ARG A O 1
ATOM 2689 N N . PRO A 1 335 ? -42.612 3.198 34.009 1.00 45.62 335 PRO A N 1
ATOM 2690 C CA . PRO A 1 335 ? -41.443 2.619 34.647 1.00 45.62 335 PRO A CA 1
ATOM 2691 C C . PRO A 1 335 ? -40.694 3.756 35.353 1.00 45.62 335 PRO A C 1
ATOM 2693 O O . PRO A 1 335 ? -40.134 4.631 34.693 1.00 45.62 335 PRO A O 1
ATOM 2696 N N . GLU A 1 336 ? -40.689 3.790 36.686 1.00 46.75 336 GLU A N 1
ATOM 2697 C CA . GLU A 1 336 ? -39.537 4.406 37.345 1.00 46.75 336 GLU A CA 1
ATOM 2698 C C . GLU A 1 336 ? -38.336 3.506 37.028 1.00 46.75 336 GLU A C 1
ATOM 2700 O O . GLU A 1 336 ? -38.396 2.310 37.323 1.00 46.75 336 GLU A O 1
ATOM 2705 N N . PRO A 1 337 ? -37.291 4.017 36.356 1.00 49.09 337 PRO A N 1
ATOM 2706 C CA . PRO A 1 337 ? -36.167 3.183 35.967 1.00 49.09 337 PRO A CA 1
ATOM 2707 C C . PRO A 1 337 ? -35.461 2.654 37.218 1.00 49.09 337 PRO A C 1
ATOM 2709 O O . PRO A 1 337 ? -35.294 3.395 38.192 1.00 49.09 337 PRO A O 1
ATOM 2712 N N . CYS A 1 338 ? -35.024 1.389 37.189 1.00 48.62 338 CYS A N 1
ATOM 2713 C CA . CYS A 1 338 ? -34.100 0.857 38.189 1.00 48.62 338 CYS A CA 1
ATOM 2714 C C . CYS A 1 338 ? -32.931 1.823 38.324 1.00 48.62 338 CYS A C 1
ATOM 2716 O O . CYS A 1 338 ? -32.318 2.158 37.318 1.00 48.62 338 CYS A O 1
ATOM 2718 N N . ARG A 1 339 ? -32.619 2.292 39.531 1.00 50.34 339 ARG A N 1
ATOM 2719 C CA . ARG A 1 339 ? -31.484 3.195 39.748 1.00 50.34 339 ARG A CA 1
ATOM 2720 C C . ARG A 1 339 ? -30.329 2.448 40.378 1.00 50.34 339 ARG A C 1
ATOM 2722 O O . ARG A 1 339 ? -30.529 1.654 41.296 1.00 50.34 339 ARG A O 1
ATOM 2729 N N . LEU A 1 340 ? -29.121 2.738 39.914 1.00 53.72 340 LEU A N 1
ATOM 2730 C CA . LEU A 1 340 ? -27.917 2.142 40.471 1.00 53.72 340 LEU A CA 1
ATOM 2731 C C . LEU A 1 340 ? -27.701 2.660 41.893 1.00 53.72 340 LEU A C 1
ATOM 2733 O O . LEU A 1 340 ? -27.626 3.866 42.126 1.00 53.72 340 LEU A O 1
ATOM 2737 N N . SER A 1 341 ? -27.556 1.736 42.840 1.00 48.50 341 SER A N 1
ATOM 2738 C CA . SER A 1 341 ? -27.216 2.037 44.240 1.00 48.50 341 SER A CA 1
ATOM 2739 C C . SER A 1 341 ? -25.721 2.333 44.438 1.00 48.50 341 SER A C 1
ATOM 2741 O O . SER A 1 341 ? -25.241 2.499 45.562 1.00 48.50 341 SER A O 1
ATOM 2743 N N . LYS A 1 342 ? -24.952 2.333 43.340 1.00 54.34 342 LYS A N 1
ATOM 2744 C CA . LYS A 1 342 ? -23.490 2.357 43.336 1.00 54.34 342 LYS A CA 1
ATOM 2745 C C . LYS A 1 342 ? -22.976 3.219 42.188 1.00 54.34 342 LYS A C 1
ATOM 2747 O O . LYS A 1 342 ? -23.531 3.224 41.097 1.00 54.34 342 LYS A O 1
ATOM 2752 N N . THR A 1 343 ? -21.861 3.899 42.407 1.00 59.66 343 THR A N 1
ATOM 2753 C CA . THR A 1 343 ? -21.060 4.513 41.347 1.00 59.66 343 THR A CA 1
ATOM 2754 C C . THR A 1 343 ? -20.035 3.498 40.844 1.00 59.66 343 THR A C 1
ATOM 2756 O O . THR A 1 343 ? -19.271 2.950 41.639 1.00 59.66 343 THR A O 1
ATOM 2759 N N . LEU A 1 344 ? -19.985 3.267 39.530 1.00 60.47 344 LEU A N 1
ATOM 2760 C CA . LEU A 1 344 ? -18.966 2.442 38.880 1.00 60.47 344 LEU A CA 1
ATOM 2761 C C . LEU A 1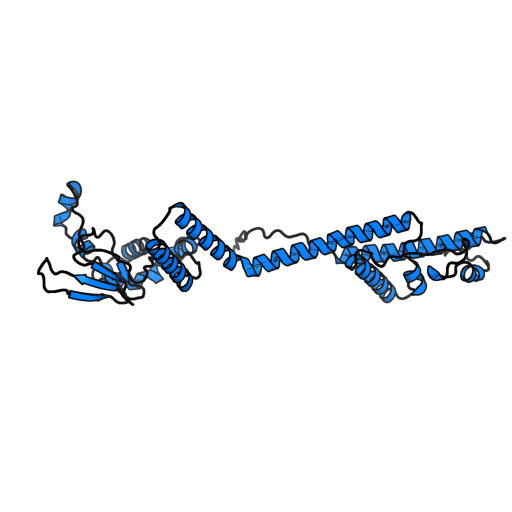 344 ? -17.889 3.327 38.260 1.00 60.47 344 LEU A C 1
ATOM 2763 O O . LEU A 1 344 ? -18.159 4.120 37.353 1.00 60.47 344 LEU A O 1
ATOM 2767 N N . ARG A 1 345 ? -16.648 3.161 38.711 1.00 53.06 345 ARG A N 1
ATOM 2768 C CA . ARG A 1 345 ? -15.481 3.870 38.186 1.00 53.06 345 ARG A CA 1
ATOM 2769 C C . ARG A 1 345 ? -14.404 2.881 37.783 1.00 53.06 345 ARG A C 1
ATOM 2771 O O . ARG A 1 345 ? -14.070 1.982 38.541 1.00 53.06 345 ARG A O 1
ATOM 2778 N N . LEU A 1 346 ? -13.810 3.073 36.615 1.00 58.34 346 LEU A N 1
ATOM 2779 C CA . LEU A 1 346 ? -12.704 2.225 36.180 1.00 58.34 346 LEU A CA 1
ATOM 2780 C C . LEU A 1 346 ? -11.443 2.497 37.016 1.00 58.34 346 LEU A C 1
ATOM 2782 O O . LEU A 1 346 ? -11.097 3.662 37.241 1.00 58.34 346 LEU A O 1
ATOM 2786 N N . SER A 1 347 ? -10.784 1.430 37.474 1.00 42.22 347 SER A N 1
ATOM 2787 C CA . SER A 1 347 ? -9.570 1.480 38.296 1.00 42.22 347 SER A CA 1
ATOM 2788 C C . SER A 1 347 ? -8.530 0.491 37.763 1.00 42.22 347 SER A C 1
ATOM 2790 O O . SER A 1 347 ? -8.898 -0.549 37.222 1.00 42.22 347 SER A O 1
ATOM 2792 N N . VAL A 1 348 ? -7.244 0.821 37.882 1.00 41.78 348 VAL A N 1
ATOM 2793 C CA . VAL A 1 348 ? -6.130 0.061 37.276 1.00 41.78 348 VAL A CA 1
ATOM 2794 C C . VAL A 1 348 ? -5.749 -1.166 38.109 1.00 41.78 348 VAL A C 1
ATOM 2796 O O . VAL A 1 348 ? -5.643 -1.069 39.350 1.00 41.78 348 VAL A O 1
#

Radius of gyration: 42.49 Å; chains: 1; bounding box: 88×61×121 Å

Secondary structure (DSSP, 8-state):
--------------------HHHHHHHHHHHHHHHHHHHHHHHHHHHHHHSTT--GGGGSTT-------HHHHHHS----GGG--STTSPP-GGGHHHHHTTTTT---HHHHHHHHHHHHHHHHHTTTTT----S-HHHHHHHHHHHHHHHHHHHHHHHHHHHHHHHHHHHHHHHHHHHHHHHHHHHHHTT--HHHHHHHHHHHHHHHHHHTT--HHHHHHTS-HHHHHHHHHHHHHHHHTTSHHHHTS-HHHHHHHHHH-------TT-EEE-TTSB----EE--SSEEEEEE-GGG-TT--EEEEE-TT-EE-THHHHHHH-TTSTTGGGT--PPPB-SEEEEEE-

Foldseek 3Di:
DDDDDDDDPDDDPDPPPPPPVLVQLQVLLVVLLVVLVVLLLVQLVVVQVPDPPRDNVVVDPPDPDPDDCVCSPVSQDLDDPVRPPDPSHRDSFQNSVVVVVCLNVDPDPVVVSVVSSVSSVVLLCVLNPVGGDDPDPVRVVSSNVSNVNSVVVVVVVVVVVCVVVCCVPCVLVVVLVVVVVVVVVVCVVVVPDPVVVVQVVQVSVVCCVVQVPDDPCVVLVPDDPVSSLVVLCVLCVLLQCVPVVSVPDDVVVVSVVSVVDDDDDDDAFDWPADFFDFLPDKDAAQAAKKWKWAPPPDDPPDIDIDIDGHSDIDPCVVVVQVPDPVCVVVVPPDDPGDGDRIIIGGDD

InterPro domains:
  IPR000595 Cyclic nucleotide-binding domain [PS50042] (245-319)
  IPR000595 Cyclic nucleotide-binding domain [cd00038] (245-319)
  IPR014710 RmlC-like jelly roll fold [G3DSA:2.60.120.10] (243-344)
  IPR018490 Cyclic nucleotide-binding domain superfamily [SSF51206] (175-319)

Organism: Sesamum radiatum (NCBI:txid300843)

pLDDT: mean 76.84, std 15.57, range [29.78, 95.69]